Protein AF-A0A9P4WRM3-F1 (afdb_monomer)

Radius of gyration: 28.36 Å; Cα contacts (8 Å, |Δi|>4): 161; chains: 1; bounding box: 69×54×77 Å

Foldseek 3Di:
DDQDPNHDCVLVDPCLPPCCNQQVDPVAPCRNVLLVVLVVQLVVLVVLLVVLVVQLVLVVVLQVLCCVVAVQKGKDPCLSNVLSVLSNVLSCLSCVLSVVVNSCCSRPVPDDDDPVVVVVNVVSVVVSVVSVVVSVVSNCCCQPPPAMEMPRDALVVRVVSQVVSPDHSHHHDYDGDPPDPPPPPDDDDDDDDDDDDDDDDDDDDDDDDDDD

Organism: NCBI:txid1769908

Secondary structure (DSSP, 8-state):
--EETTEEGGG--GGGGSHHHHTS--SSTTHHHHHHHHHHHHHHHHHHHHHHHHHHHHHHHHHHHHHHHSTT-EEE-HHHHHHHHHHHHHHHHHHHHHHHHHHHHHH-TT----HHHHHHHHHHHHHHHHHHHHHHHHHHHHHHH--BEEESS-HHHHHHHHHHTT--SSPBP--PPPP--------------PPPPPPPP---PPP-----

Mean predicted aligned error: 15.34 Å

Sequence (212 aa):
MTVIWGLDLKEMQWGKFKSSYMFGNKDYHLRRTKFGIYQGAMILTVVSESLGTAALSDYVDQQKFVAIHAPGATVHNNNFIGIASYNIFVGIFVATVFGAAFFFDLFWPERHESRAVKTAWRACSVLACLLTLSCALAYTYIVAAKSAYVTGTDAANAGQLLREYGGSPMRKEVVAEKPAASFETGRDVDGAVEMPAQPPPTHAVPEADARV

Structure (mmCIF, N/CA/C/O backbone):
data_AF-A0A9P4WRM3-F1
#
_entry.id   AF-A0A9P4WRM3-F1
#
loop_
_atom_site.group_PDB
_atom_site.id
_atom_site.type_symbol
_atom_site.label_atom_id
_atom_site.label_alt_id
_atom_site.label_comp_id
_atom_site.label_asym_id
_atom_site.label_entity_id
_atom_site.label_seq_id
_atom_site.pdbx_PDB_ins_code
_atom_site.Cartn_x
_atom_site.Cartn_y
_atom_site.Cartn_z
_atom_site.occupancy
_atom_site.B_iso_or_equiv
_atom_site.auth_seq_id
_atom_site.auth_comp_id
_atom_site.auth_asym_id
_atom_site.auth_atom_id
_atom_site.pdbx_PDB_model_num
ATOM 1 N N . MET A 1 1 ? -35.624 4.638 15.222 1.00 54.06 1 MET A N 1
ATOM 2 C CA . MET A 1 1 ? -34.189 4.929 15.006 1.00 54.06 1 MET A CA 1
ATOM 3 C C . MET A 1 1 ? -33.626 3.812 14.159 1.00 54.06 1 MET A C 1
ATOM 5 O O . MET A 1 1 ? -33.986 2.668 14.408 1.00 54.06 1 MET A O 1
ATOM 9 N N . THR A 1 2 ? -32.839 4.135 13.137 1.00 71.00 2 THR A N 1
ATOM 10 C CA . THR A 1 2 ? -32.341 3.130 12.194 1.00 71.00 2 THR A CA 1
ATOM 11 C C . THR A 1 2 ? -31.099 2.476 12.783 1.00 71.00 2 THR A C 1
ATOM 13 O O . THR A 1 2 ? -30.033 3.081 12.828 1.00 71.00 2 THR A O 1
ATOM 16 N N . VAL A 1 3 ? -31.269 1.253 13.277 1.00 73.12 3 VAL A N 1
ATOM 17 C CA . VAL A 1 3 ? -30.179 0.401 13.753 1.00 73.12 3 VAL A CA 1
ATOM 18 C C . VAL A 1 3 ? -29.781 -0.499 12.593 1.00 73.12 3 VAL A C 1
ATOM 20 O O . VAL A 1 3 ? -30.611 -1.251 12.083 1.00 73.12 3 VAL A O 1
ATOM 23 N N . ILE A 1 4 ? -28.525 -0.419 12.164 1.00 70.62 4 ILE A N 1
ATOM 24 C CA . ILE A 1 4 ? -27.981 -1.292 11.120 1.00 70.62 4 ILE A CA 1
ATOM 25 C C . ILE A 1 4 ? -26.956 -2.196 11.793 1.00 70.62 4 ILE A C 1
ATOM 27 O O . ILE A 1 4 ? -26.000 -1.716 12.388 1.00 70.62 4 ILE A O 1
ATOM 31 N N . TRP A 1 5 ? -27.178 -3.513 11.736 1.00 61.72 5 TRP A N 1
ATOM 32 C CA . TRP A 1 5 ? -26.237 -4.525 12.246 1.00 61.72 5 TRP A CA 1
ATOM 33 C C . TRP A 1 5 ? -25.934 -4.395 13.754 1.00 61.72 5 TRP A C 1
ATOM 35 O O . TRP A 1 5 ? -24.855 -4.751 14.217 1.00 61.72 5 TRP A O 1
ATOM 45 N N . GLY A 1 6 ? -26.897 -3.883 14.529 1.00 67.06 6 GLY A N 1
ATOM 46 C CA . GLY A 1 6 ? -26.748 -3.649 15.971 1.00 67.06 6 GLY A CA 1
ATOM 47 C C . GLY A 1 6 ? -26.011 -2.355 16.335 1.00 67.06 6 GLY A C 1
ATOM 48 O O . GLY A 1 6 ? -25.761 -2.125 17.514 1.00 67.06 6 GLY A O 1
ATOM 49 N N . LEU A 1 7 ? -25.684 -1.511 15.352 1.00 72.69 7 LEU A N 1
ATOM 50 C CA . LEU A 1 7 ? -25.011 -0.225 15.533 1.00 72.69 7 LEU A CA 1
ATOM 51 C C . LEU A 1 7 ? -26.022 0.918 15.348 1.00 72.69 7 LEU A C 1
ATOM 53 O O . LEU A 1 7 ? -26.742 0.965 14.343 1.00 72.69 7 LEU A O 1
ATOM 57 N N . ASP A 1 8 ? -26.100 1.832 16.319 1.00 76.19 8 ASP A N 1
ATOM 58 C CA . ASP A 1 8 ? -26.979 3.003 16.232 1.00 76.19 8 ASP A CA 1
ATOM 59 C C . ASP A 1 8 ? -26.337 4.084 15.351 1.00 76.19 8 ASP A C 1
ATOM 61 O O . ASP A 1 8 ? -25.290 4.647 15.679 1.00 76.19 8 ASP A O 1
ATOM 65 N N . LEU A 1 9 ? -26.980 4.406 14.227 1.00 75.81 9 LEU A N 1
ATOM 66 C CA . LEU A 1 9 ? -26.508 5.430 13.294 1.00 75.81 9 LEU A CA 1
ATOM 67 C C . LEU A 1 9 ? -26.488 6.844 13.896 1.00 75.81 9 LEU A C 1
ATOM 69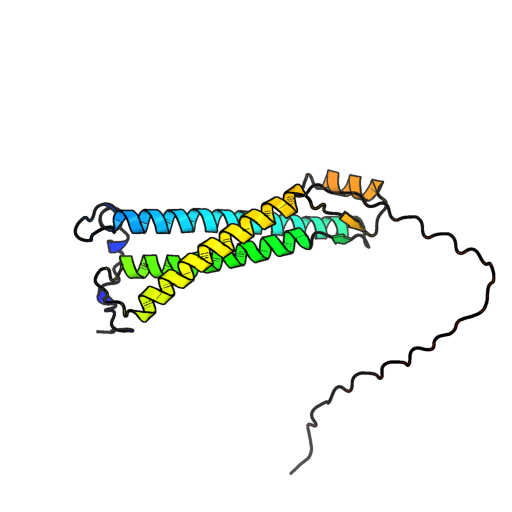 O O . LEU A 1 9 ? -25.769 7.699 13.379 1.00 75.81 9 LEU A O 1
ATOM 73 N N . LYS A 1 10 ? -27.206 7.112 14.998 1.00 75.00 10 LYS A N 1
ATOM 74 C CA . LYS A 1 10 ? -27.108 8.406 15.703 1.00 75.00 10 LYS A CA 1
ATOM 75 C C . LYS A 1 10 ? -25.732 8.668 16.314 1.00 75.00 10 LYS A C 1
ATOM 77 O O . LYS A 1 10 ? -25.381 9.826 16.556 1.00 75.00 10 LYS A O 1
ATOM 82 N N . GLU A 1 11 ? -24.953 7.620 16.566 1.00 73.06 11 GLU A N 1
ATOM 83 C CA . GLU A 1 11 ? -23.590 7.749 17.082 1.00 73.06 11 GLU A CA 1
ATOM 84 C C . GLU A 1 11 ? -22.589 8.191 16.010 1.00 73.06 11 GLU A C 1
ATOM 86 O O . GLU A 1 11 ? -21.475 8.614 16.344 1.00 73.06 11 GLU A O 1
ATOM 91 N N . MET A 1 12 ? -22.983 8.136 14.735 1.00 77.50 12 MET A N 1
ATOM 92 C CA . MET A 1 12 ? -22.187 8.606 13.613 1.00 77.50 12 MET A CA 1
ATOM 93 C C . MET A 1 12 ? -22.262 10.135 13.543 1.00 77.50 12 MET A C 1
ATOM 95 O O . MET A 1 12 ? -23.135 10.723 12.909 1.00 77.50 12 MET A O 1
ATOM 99 N N . GLN A 1 13 ? -21.351 10.798 14.252 1.00 79.38 13 GLN A N 1
ATOM 100 C CA . GLN A 1 13 ? -21.305 12.255 14.337 1.00 79.38 13 GLN A CA 1
ATOM 101 C C . GLN A 1 13 ? -19.998 12.788 13.759 1.00 79.38 13 GLN A C 1
ATOM 103 O O . GLN A 1 13 ? -18.914 12.375 14.169 1.00 79.38 13 GLN A O 1
ATOM 108 N N . TRP A 1 14 ? -20.092 13.782 12.875 1.00 75.88 14 TRP A N 1
ATOM 109 C CA . TRP A 1 14 ? -18.929 14.454 12.286 1.00 75.88 14 TRP A CA 1
ATOM 110 C C . TRP A 1 14 ? -18.009 15.093 13.338 1.00 75.88 14 TRP A C 1
ATOM 112 O O . TRP A 1 14 ? -16.794 15.132 13.162 1.00 75.88 14 TRP A O 1
ATOM 122 N N . GLY A 1 15 ? -18.559 15.503 14.487 1.00 76.38 15 GLY A N 1
ATOM 123 C CA . GLY A 1 15 ? -17.782 16.007 15.623 1.00 76.38 15 GLY A CA 1
ATOM 124 C C . GLY A 1 15 ? -16.792 14.990 16.208 1.00 76.38 15 GLY A C 1
ATOM 125 O O . GLY A 1 15 ? -15.787 15.398 16.793 1.00 76.38 15 GLY A O 1
ATOM 126 N N . LYS A 1 16 ? -17.010 13.681 15.999 1.00 77.06 16 LYS A N 1
ATOM 127 C CA . LYS A 1 16 ? -16.083 12.627 16.438 1.00 77.06 16 LYS A CA 1
ATOM 128 C C . LYS A 1 16 ? -14.774 12.618 15.638 1.00 77.06 16 LYS A C 1
ATOM 130 O O . LYS A 1 16 ? -13.769 12.162 16.166 1.00 77.06 16 LYS A O 1
ATOM 135 N N . PHE A 1 17 ? -14.732 13.193 14.432 1.00 78.88 17 PHE A N 1
ATOM 136 C CA . PHE A 1 17 ? -13.483 13.365 13.670 1.00 78.88 17 PHE A CA 1
ATOM 137 C C . PHE A 1 17 ? -12.567 14.457 14.224 1.00 78.88 17 PHE A C 1
ATOM 139 O O . PHE A 1 17 ? -11.418 14.584 13.799 1.00 78.88 17 PHE A O 1
ATOM 146 N N . LYS A 1 18 ? -13.045 15.281 15.165 1.00 81.19 18 LYS A N 1
ATOM 147 C CA . LYS A 1 18 ? -12.216 16.333 15.745 1.00 81.19 18 LYS A CA 1
ATOM 148 C C . LYS A 1 18 ? -11.008 15.696 16.434 1.00 81.19 18 LYS A C 1
ATOM 150 O O . LYS A 1 18 ? -11.159 14.785 17.246 1.00 81.19 18 LYS A O 1
ATOM 155 N N . SER A 1 19 ? -9.812 16.223 16.168 1.00 76.19 19 SER A N 1
ATOM 156 C CA . SER A 1 19 ? -8.556 15.726 16.756 1.00 76.19 19 SER A CA 1
ATOM 157 C C . SER A 1 19 ? -8.618 15.627 18.291 1.00 76.19 19 SER A C 1
ATOM 159 O O . SER A 1 19 ? -8.133 14.661 18.877 1.00 76.19 19 SER A O 1
ATOM 161 N N . SER A 1 20 ? -9.325 16.553 18.952 1.00 79.75 20 SER A N 1
ATOM 162 C CA . SER A 1 20 ? -9.559 16.505 20.401 1.00 79.75 20 SER A CA 1
ATOM 163 C C . SER A 1 20 ? -10.326 15.257 20.855 1.00 79.75 20 SER A C 1
ATOM 165 O O . SER A 1 20 ? -10.047 14.736 21.928 1.00 79.75 20 SER A O 1
ATOM 167 N N . TYR A 1 21 ? -11.260 14.753 20.046 1.00 78.38 21 TYR A N 1
ATOM 168 C CA . TYR A 1 21 ? -12.016 13.533 20.337 1.00 78.38 21 TYR A CA 1
ATOM 169 C C . TYR A 1 21 ? -11.261 12.266 19.915 1.00 78.38 21 TYR A C 1
ATOM 171 O O . TYR A 1 21 ? -11.303 11.260 20.618 1.00 78.38 21 TYR A O 1
ATOM 179 N N . MET A 1 22 ? -10.534 12.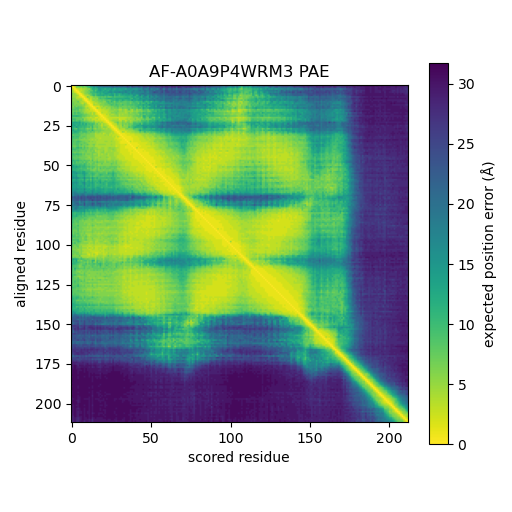311 18.798 1.00 74.75 22 MET A N 1
ATOM 180 C CA . MET A 1 22 ? -9.762 11.165 18.310 1.00 74.75 22 MET A CA 1
ATOM 181 C C . MET A 1 22 ? -8.505 10.880 19.139 1.00 74.75 22 MET A C 1
ATOM 183 O O . MET A 1 22 ? -8.243 9.730 19.485 1.00 74.75 22 MET A O 1
ATOM 187 N N . PHE A 1 23 ? -7.720 11.916 19.439 1.00 74.56 23 PHE A N 1
ATOM 188 C CA . PHE A 1 23 ? -6.393 11.788 20.051 1.00 74.56 23 PHE A CA 1
ATOM 189 C C . PHE A 1 23 ? -6.327 12.341 21.480 1.00 74.56 23 PHE A C 1
ATOM 191 O O . PHE A 1 23 ? -5.455 11.927 22.245 1.00 74.56 23 PHE A O 1
ATOM 198 N N . GLY A 1 24 ? -7.222 13.268 21.839 1.00 70.81 24 GLY A N 1
ATOM 199 C CA . GLY A 1 24 ? -7.286 13.876 23.174 1.00 70.81 24 GLY A CA 1
ATOM 200 C C . GLY A 1 24 ? -8.183 13.135 24.169 1.00 70.81 24 GLY A C 1
ATOM 201 O O . GLY A 1 24 ? -8.008 13.297 25.375 1.00 70.81 24 GLY A O 1
ATOM 202 N N . ASN A 1 25 ? -9.106 12.302 23.683 1.00 73.38 25 ASN A N 1
ATOM 203 C CA . ASN A 1 25 ? -10.013 11.532 24.526 1.00 73.38 25 ASN A CA 1
ATOM 204 C C . ASN A 1 25 ? -9.274 10.349 25.193 1.00 73.38 25 ASN A C 1
ATOM 206 O O . ASN A 1 25 ? -8.668 9.523 24.504 1.00 73.38 25 ASN A O 1
ATOM 210 N N . LYS A 1 26 ? -9.340 10.274 26.531 1.00 73.31 26 LYS A N 1
ATOM 211 C CA . LYS A 1 26 ? -8.759 9.203 27.363 1.00 73.31 26 LYS A CA 1
ATOM 212 C C . LYS A 1 26 ? -9.797 8.232 27.939 1.00 73.31 26 LYS A C 1
ATOM 214 O O . LYS A 1 26 ? -9.400 7.270 28.590 1.00 73.31 26 LYS A O 1
ATOM 219 N N . ASP A 1 27 ? -11.081 8.457 27.678 1.00 78.31 27 ASP A N 1
ATOM 220 C CA . ASP A 1 27 ? -12.202 7.640 28.162 1.00 78.31 27 ASP A CA 1
ATOM 221 C C . ASP A 1 27 ? -12.108 6.199 27.630 1.00 78.31 27 ASP A C 1
ATOM 223 O O . ASP A 1 27 ? -12.535 5.250 28.281 1.00 78.31 27 ASP A O 1
ATOM 227 N N . TYR A 1 28 ? -11.475 6.023 26.463 1.00 76.06 28 TYR A N 1
ATOM 228 C CA . TYR A 1 28 ? -11.306 4.733 25.801 1.00 76.06 28 TYR A CA 1
ATOM 229 C C . TYR A 1 28 ? -9.851 4.256 25.823 1.00 76.06 28 TYR A C 1
ATOM 231 O O . TYR A 1 28 ? -8.947 4.877 25.252 1.00 76.06 28 TYR A O 1
ATOM 239 N N . HIS A 1 29 ? -9.632 3.092 26.438 1.00 75.62 29 HIS A N 1
ATOM 240 C CA . HIS A 1 29 ? -8.317 2.466 26.536 1.00 75.62 29 HIS A CA 1
ATOM 241 C C . HIS A 1 29 ? -7.720 2.177 25.141 1.00 75.62 29 HIS A C 1
ATOM 243 O O . HIS A 1 29 ? -8.396 1.650 24.259 1.00 75.62 29 HIS A O 1
ATOM 249 N N . LEU A 1 30 ? -6.440 2.525 24.939 1.00 78.31 30 LEU A N 1
ATOM 250 C CA . LEU A 1 30 ? -5.658 2.333 23.698 1.00 78.31 30 LEU A CA 1
ATOM 251 C C . LEU A 1 30 ? -6.145 3.077 22.437 1.00 78.31 30 LEU A C 1
ATOM 253 O O . LEU A 1 30 ? -5.527 2.922 21.382 1.00 78.31 30 LEU A O 1
ATOM 257 N N . ARG A 1 31 ? -7.179 3.928 22.512 1.00 81.56 31 ARG A N 1
ATOM 258 C CA . ARG A 1 31 ? -7.746 4.608 21.330 1.00 81.56 31 ARG A CA 1
ATOM 259 C C . ARG A 1 31 ? -6.712 5.394 20.521 1.00 81.56 31 ARG A C 1
ATOM 261 O O . ARG A 1 31 ? -6.581 5.191 19.317 1.00 81.56 31 ARG A O 1
ATOM 268 N N . ARG A 1 32 ? -5.933 6.248 21.194 1.00 79.88 32 ARG A N 1
ATOM 269 C CA . ARG A 1 32 ? -4.889 7.068 20.557 1.00 79.88 32 ARG A CA 1
ATOM 270 C C . ARG A 1 32 ? -3.851 6.207 19.834 1.00 79.88 32 ARG A C 1
ATOM 272 O O . ARG A 1 32 ? -3.463 6.525 18.714 1.00 79.88 32 ARG A O 1
ATOM 279 N N . THR A 1 33 ? -3.425 5.117 20.469 1.00 84.19 33 THR A N 1
ATOM 280 C CA . THR A 1 33 ? -2.442 4.183 19.911 1.00 84.19 33 THR A CA 1
ATOM 281 C C . THR A 1 33 ? -2.996 3.480 18.679 1.00 84.19 33 THR A C 1
ATOM 283 O O . THR A 1 33 ? -2.339 3.469 17.642 1.00 84.19 33 THR A O 1
ATOM 286 N N . LYS A 1 34 ? -4.227 2.959 18.754 1.00 83.25 34 LYS A N 1
ATOM 287 C CA . LYS A 1 34 ? -4.895 2.314 17.616 1.00 83.25 34 LYS A CA 1
ATOM 288 C C . LYS A 1 34 ? -5.013 3.253 16.421 1.00 83.25 34 LYS A C 1
ATOM 290 O O . LYS A 1 34 ? -4.634 2.881 15.318 1.00 83.25 34 LYS A O 1
ATOM 295 N N . PHE A 1 35 ? -5.482 4.480 16.641 1.00 84.50 35 PHE A N 1
ATOM 296 C CA . PHE A 1 35 ? -5.631 5.456 15.563 1.00 84.50 35 PHE A CA 1
ATOM 297 C C . PHE A 1 35 ? -4.291 5.878 14.971 1.00 84.50 35 PHE A C 1
ATOM 299 O O . PHE A 1 35 ? -4.198 6.006 13.755 1.00 84.50 35 PHE A O 1
ATOM 306 N N . GLY A 1 36 ? -3.249 6.028 15.792 1.00 84.25 36 GLY A N 1
ATOM 307 C CA . GLY A 1 36 ? -1.894 6.264 15.292 1.00 84.25 36 GLY A CA 1
ATOM 308 C C . GLY A 1 36 ? -1.405 5.135 14.381 1.00 84.25 36 GLY A C 1
ATOM 309 O O . GLY A 1 36 ? -0.910 5.405 13.291 1.00 84.25 36 GLY A O 1
ATOM 310 N N . ILE A 1 37 ? -1.601 3.878 14.789 1.00 85.38 37 ILE A N 1
ATOM 311 C CA . ILE A 1 37 ? -1.189 2.705 14.004 1.00 85.38 37 ILE A CA 1
ATOM 312 C C . ILE A 1 37 ? -2.000 2.595 12.708 1.00 85.38 37 ILE A C 1
ATOM 314 O O . ILE A 1 37 ? -1.408 2.424 11.646 1.00 85.38 37 ILE A O 1
ATOM 318 N N . TYR A 1 38 ? -3.329 2.726 12.768 1.00 85.69 38 TYR A N 1
ATOM 319 C CA . TYR A 1 38 ? -4.183 2.652 11.578 1.00 85.69 38 TYR A CA 1
ATOM 320 C C . TYR A 1 38 ? -3.848 3.746 10.571 1.00 85.69 38 TYR A C 1
ATOM 322 O O . TYR A 1 38 ? -3.666 3.452 9.394 1.00 85.69 38 TYR A O 1
ATOM 330 N N . GLN A 1 39 ? -3.702 4.990 11.027 1.00 84.88 39 GLN A N 1
ATOM 331 C CA . GLN A 1 39 ? -3.355 6.098 10.140 1.00 84.88 39 GLN A CA 1
ATOM 332 C C . GLN A 1 39 ? -1.942 5.947 9.571 1.00 84.88 39 GLN A C 1
ATOM 334 O O . GLN A 1 39 ? -1.749 6.144 8.377 1.00 84.88 39 GLN A O 1
ATOM 339 N N . GLY A 1 40 ? -0.966 5.527 10.382 1.00 85.25 40 GLY A N 1
ATOM 34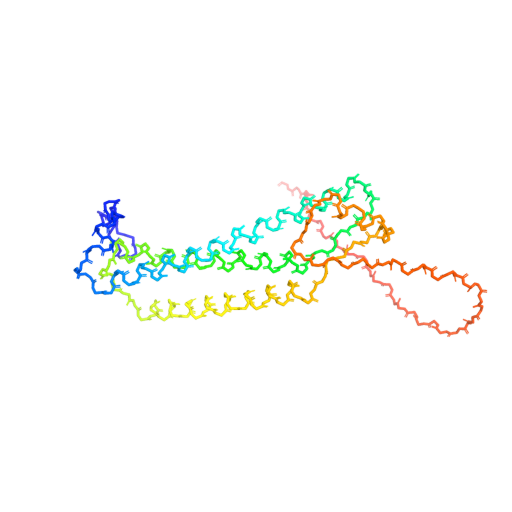0 C CA . GLY A 1 40 ? 0.390 5.259 9.903 1.00 85.25 40 GLY A CA 1
ATOM 341 C C . GLY A 1 40 ? 0.425 4.172 8.826 1.00 85.25 40 GLY A C 1
ATOM 342 O O . GLY A 1 40 ? 1.015 4.374 7.766 1.00 85.25 40 GLY A O 1
ATOM 343 N N . ALA A 1 41 ? -0.258 3.048 9.058 1.00 84.50 41 ALA A N 1
ATOM 344 C CA . ALA A 1 41 ? -0.344 1.957 8.090 1.00 84.50 41 ALA A CA 1
ATOM 345 C C . ALA A 1 41 ? -1.052 2.384 6.793 1.00 84.50 41 ALA A C 1
ATOM 347 O O . ALA A 1 41 ? -0.562 2.086 5.702 1.00 84.50 41 ALA A O 1
ATOM 348 N N . MET A 1 42 ? -2.167 3.116 6.897 1.00 85.88 42 MET A N 1
ATOM 349 C CA . MET A 1 42 ? -2.894 3.615 5.725 1.00 85.88 42 MET A CA 1
ATOM 350 C C . MET A 1 42 ? -2.075 4.631 4.928 1.00 85.88 42 MET A C 1
ATOM 352 O O . MET A 1 42 ? -2.004 4.518 3.713 1.00 85.88 42 MET A O 1
ATOM 356 N N . ILE A 1 43 ? -1.399 5.584 5.577 1.00 88.62 43 ILE A N 1
ATOM 357 C CA . ILE A 1 43 ? -0.573 6.573 4.866 1.00 88.62 43 ILE A CA 1
ATOM 358 C C . ILE A 1 43 ? 0.550 5.878 4.093 1.00 88.62 43 ILE A C 1
ATOM 360 O O . ILE A 1 43 ? 0.739 6.159 2.914 1.00 88.62 43 ILE A O 1
ATOM 364 N N . LEU A 1 44 ? 1.277 4.952 4.726 1.00 86.62 44 LEU A N 1
ATOM 365 C CA . LEU A 1 44 ? 2.383 4.250 4.067 1.00 86.62 44 LEU A CA 1
ATOM 366 C C . LEU A 1 44 ? 1.912 3.435 2.856 1.00 86.62 44 LEU A C 1
ATOM 368 O O . LEU A 1 44 ? 2.564 3.450 1.812 1.00 86.62 44 LEU A O 1
ATOM 372 N N . THR A 1 45 ? 0.775 2.751 2.978 1.00 85.31 45 THR A N 1
ATOM 373 C CA . THR A 1 45 ? 0.219 1.941 1.885 1.00 85.31 45 THR A CA 1
ATOM 374 C C . THR A 1 45 ? -0.367 2.794 0.762 1.00 85.31 45 THR A C 1
ATOM 376 O O . THR A 1 45 ? -0.081 2.513 -0.397 1.00 85.31 45 THR A O 1
ATOM 379 N N . VAL A 1 46 ? -1.064 3.891 1.072 1.00 87.56 46 VAL A N 1
ATOM 380 C CA . VAL A 1 46 ? -1.588 4.840 0.069 1.00 87.56 46 VAL A CA 1
ATOM 381 C C . VAL A 1 46 ? -0.461 5.556 -0.677 1.00 87.56 46 VAL A C 1
ATOM 383 O O . VAL A 1 46 ? -0.532 5.727 -1.894 1.00 87.56 46 VAL A O 1
ATOM 386 N N . VAL A 1 47 ? 0.608 5.960 0.018 1.00 88.12 47 VAL A N 1
ATOM 387 C CA . VAL A 1 47 ? 1.791 6.542 -0.637 1.00 88.12 47 VAL A CA 1
ATOM 388 C C . VAL A 1 47 ? 2.433 5.516 -1.569 1.00 88.12 47 VAL A C 1
ATOM 390 O O . VAL A 1 47 ? 2.739 5.844 -2.713 1.00 88.12 47 VAL A O 1
ATOM 393 N N . SER A 1 48 ? 2.594 4.268 -1.118 1.00 85.69 48 SER A N 1
ATOM 394 C CA . SER A 1 48 ? 3.130 3.192 -1.957 1.00 85.69 48 SER A CA 1
ATOM 395 C C . SER A 1 48 ? 2.271 2.937 -3.202 1.00 85.69 48 SER A C 1
ATOM 397 O O . SER A 1 48 ? 2.809 2.857 -4.306 1.00 85.69 48 SER A O 1
ATOM 399 N N . GLU A 1 49 ? 0.948 2.863 -3.051 1.00 85.81 49 GLU A N 1
ATOM 400 C CA . GLU A 1 49 ? -0.005 2.714 -4.158 1.00 85.81 49 GLU A CA 1
ATOM 401 C C . GLU A 1 49 ? 0.092 3.882 -5.148 1.00 85.81 49 GLU A C 1
ATOM 403 O O . GLU A 1 49 ? 0.153 3.670 -6.362 1.00 85.81 49 GLU A O 1
ATOM 408 N N . SER A 1 50 ? 0.163 5.113 -4.637 1.00 86.00 50 SER A N 1
ATOM 409 C CA . SER A 1 50 ? 0.264 6.324 -5.459 1.00 86.00 50 SER A CA 1
ATOM 410 C C . SER A 1 50 ? 1.551 6.332 -6.285 1.00 86.00 50 SER A C 1
ATOM 412 O O . SER A 1 50 ? 1.521 6.633 -7.477 1.00 86.00 50 SER A O 1
ATOM 414 N N . LEU A 1 51 ? 2.676 5.937 -5.681 1.00 84.06 51 LEU A N 1
ATOM 415 C CA . LEU A 1 51 ? 3.955 5.790 -6.381 1.00 84.06 51 LEU A CA 1
ATOM 416 C C . LEU A 1 51 ? 3.909 4.672 -7.431 1.00 84.06 51 LEU A C 1
ATOM 418 O O . LEU A 1 51 ? 4.408 4.855 -8.540 1.00 84.06 51 LEU A O 1
ATOM 422 N N . GLY A 1 52 ? 3.286 3.533 -7.110 1.00 82.25 52 GLY A N 1
ATOM 423 C CA . GLY A 1 52 ? 3.088 2.441 -8.067 1.00 82.25 52 GLY A CA 1
ATOM 424 C C . GLY A 1 52 ? 2.239 2.867 -9.268 1.00 82.25 52 GLY A C 1
ATOM 425 O O . GLY A 1 52 ? 2.573 2.540 -10.406 1.00 82.25 52 GLY A O 1
ATOM 426 N N . THR A 1 53 ? 1.193 3.658 -9.024 1.00 83.12 53 THR A N 1
ATOM 427 C CA . THR A 1 53 ? 0.305 4.200 -10.062 1.00 83.12 53 THR A CA 1
ATOM 428 C C . THR A 1 53 ? 1.015 5.232 -10.934 1.00 83.12 53 THR A C 1
ATOM 430 O O . THR A 1 53 ? 0.903 5.173 -12.157 1.00 83.12 53 THR A O 1
ATOM 433 N N . ALA A 1 54 ? 1.788 6.138 -10.329 1.00 81.56 54 ALA A N 1
ATOM 434 C CA . ALA A 1 54 ? 2.596 7.106 -11.068 1.00 81.56 54 ALA A CA 1
ATOM 435 C C . ALA A 1 54 ? 3.602 6.397 -11.985 1.00 81.56 54 ALA A C 1
ATOM 437 O O . ALA A 1 54 ? 3.639 6.658 -13.184 1.00 81.56 54 ALA A O 1
ATOM 438 N N . ALA A 1 55 ? 4.332 5.414 -11.449 1.00 78.25 55 ALA A N 1
ATOM 439 C CA . ALA A 1 55 ? 5.273 4.631 -12.240 1.00 78.25 55 ALA A CA 1
ATOM 440 C C . ALA A 1 55 ? 4.575 3.863 -13.376 1.00 78.25 55 ALA A C 1
ATOM 442 O O . ALA A 1 55 ? 5.102 3.793 -14.483 1.00 78.25 55 ALA A O 1
ATOM 443 N N . LEU A 1 56 ? 3.382 3.307 -13.137 1.00 80.94 56 LEU A N 1
ATOM 444 C CA . LEU A 1 56 ? 2.594 2.648 -14.181 1.00 80.94 56 LEU A CA 1
ATOM 445 C C . LEU A 1 56 ? 2.187 3.626 -15.296 1.00 80.94 56 LEU A C 1
ATOM 447 O O . LEU A 1 56 ? 2.282 3.265 -16.470 1.00 80.94 56 LEU A O 1
ATOM 451 N N . SER A 1 57 ? 1.784 4.851 -14.943 1.00 81.19 57 SER A N 1
ATOM 452 C CA . SER A 1 57 ? 1.464 5.904 -15.916 1.00 81.19 57 SER A CA 1
ATOM 453 C C . SER A 1 57 ? 2.667 6.229 -16.799 1.00 81.19 57 SER A C 1
ATOM 455 O O . SER A 1 57 ? 2.537 6.226 -18.022 1.00 81.19 57 SER A O 1
ATOM 457 N N . ASP A 1 58 ? 3.852 6.392 -16.202 1.00 77.38 58 ASP A N 1
ATOM 458 C CA . ASP A 1 58 ? 5.086 6.670 -16.946 1.00 77.38 58 ASP A CA 1
ATOM 459 C C . ASP A 1 58 ? 5.403 5.570 -17.968 1.00 77.38 58 ASP A C 1
ATOM 461 O O . ASP A 1 58 ? 5.850 5.861 -19.078 1.00 77.38 58 ASP A O 1
ATOM 465 N N . TYR A 1 59 ? 5.159 4.300 -17.627 1.00 74.62 59 TYR A N 1
ATOM 466 C CA . TYR A 1 59 ? 5.374 3.185 -18.554 1.00 74.62 59 TYR A CA 1
ATOM 467 C C . TYR A 1 59 ? 4.358 3.148 -19.696 1.00 74.62 59 TYR A C 1
ATOM 469 O O . TYR A 1 59 ? 4.729 2.822 -20.827 1.00 74.62 59 TYR A O 1
ATOM 477 N N . VAL A 1 60 ? 3.096 3.483 -19.423 1.00 79.50 60 VAL A N 1
ATOM 478 C CA . VAL A 1 60 ? 2.056 3.589 -20.456 1.00 79.50 60 VAL A CA 1
ATOM 479 C C . VAL A 1 60 ? 2.392 4.717 -21.430 1.00 79.50 60 VAL A C 1
ATOM 481 O O . VAL A 1 60 ? 2.298 4.531 -22.646 1.00 79.50 60 VAL A O 1
ATOM 484 N N . ASP A 1 61 ? 2.831 5.863 -20.921 1.00 79.75 61 ASP A N 1
ATOM 485 C CA . ASP A 1 61 ? 3.196 7.005 -21.756 1.00 79.75 61 ASP A CA 1
ATOM 486 C C . ASP A 1 61 ? 4.494 6.750 -22.535 1.00 79.75 61 ASP A C 1
ATOM 488 O O . ASP A 1 61 ? 4.578 7.097 -23.716 1.00 79.75 61 ASP A O 1
ATOM 492 N N . GLN A 1 62 ? 5.442 6.000 -21.964 1.00 72.38 62 GLN A N 1
ATOM 493 C CA . GLN A 1 62 ? 6.630 5.536 -22.682 1.00 72.38 62 GLN A CA 1
ATOM 494 C C . GLN A 1 62 ? 6.263 4.608 -23.848 1.00 72.38 62 GLN A C 1
ATOM 496 O O . GLN A 1 62 ? 6.825 4.727 -24.938 1.00 72.38 62 GLN A O 1
ATOM 501 N N . GLN A 1 63 ? 5.320 3.683 -23.648 1.00 75.94 63 GLN A N 1
ATOM 502 C CA . GLN A 1 63 ? 4.860 2.797 -24.717 1.00 75.94 63 GLN A CA 1
ATOM 503 C C . GLN A 1 63 ? 4.171 3.583 -25.840 1.00 75.94 63 GLN A C 1
ATOM 505 O O . GLN A 1 63 ? 4.430 3.314 -27.013 1.00 75.94 63 GLN A O 1
ATOM 510 N N . LYS A 1 64 ? 3.346 4.583 -25.502 1.00 77.81 64 LYS A N 1
ATOM 511 C CA . LYS A 1 64 ? 2.738 5.480 -26.499 1.00 77.81 64 LYS A CA 1
ATOM 512 C C . LYS A 1 64 ? 3.802 6.263 -27.270 1.00 77.81 64 LYS A C 1
ATOM 514 O O . LYS A 1 64 ? 3.725 6.332 -28.492 1.00 77.81 64 LYS A O 1
ATOM 519 N N . PHE A 1 65 ? 4.802 6.816 -26.581 1.00 77.75 65 PHE A N 1
ATOM 520 C CA . PHE A 1 65 ? 5.883 7.579 -27.209 1.00 77.75 65 PHE A CA 1
ATOM 521 C C . PHE A 1 65 ? 6.668 6.731 -28.218 1.00 77.75 65 PHE A C 1
ATOM 523 O O . PHE A 1 65 ? 6.857 7.156 -29.358 1.00 77.75 65 PHE A O 1
ATOM 530 N N . VAL A 1 66 ? 7.066 5.516 -27.826 1.00 72.81 66 VAL A N 1
ATOM 531 C CA . VAL A 1 66 ? 7.796 4.586 -28.704 1.00 72.81 66 VAL A CA 1
ATOM 532 C C . VAL A 1 66 ? 6.940 4.166 -29.900 1.00 72.81 66 VAL A C 1
ATOM 534 O O . VAL A 1 66 ? 7.436 4.188 -31.021 1.00 72.81 66 VAL A O 1
ATOM 537 N N . ALA A 1 67 ? 5.654 3.867 -29.697 1.00 75.81 67 ALA A N 1
ATOM 538 C CA . ALA A 1 67 ? 4.753 3.490 -30.787 1.00 75.81 67 ALA A CA 1
ATOM 539 C C . ALA A 1 67 ? 4.546 4.616 -31.821 1.00 75.81 67 ALA A C 1
ATOM 541 O O . ALA A 1 67 ? 4.367 4.329 -33.002 1.00 75.81 67 ALA A O 1
ATOM 542 N N . ILE A 1 68 ? 4.585 5.884 -31.390 1.00 77.50 68 ILE A N 1
ATOM 543 C CA . ILE A 1 68 ? 4.475 7.054 -32.278 1.00 77.50 68 ILE A CA 1
ATOM 544 C C . ILE A 1 68 ? 5.756 7.254 -33.104 1.00 77.50 68 ILE A C 1
ATOM 546 O O . ILE A 1 68 ? 5.669 7.574 -34.287 1.00 77.50 68 ILE A O 1
ATOM 550 N N . HIS A 1 69 ? 6.933 7.076 -32.497 1.00 72.81 69 HIS A N 1
ATOM 551 C CA . HIS A 1 69 ? 8.219 7.385 -33.140 1.00 72.81 69 HIS A CA 1
ATOM 552 C C . HIS A 1 69 ? 8.825 6.203 -33.913 1.00 72.81 69 HIS A C 1
ATOM 554 O O . HIS A 1 69 ? 9.601 6.415 -34.841 1.00 72.81 69 HIS A O 1
ATOM 560 N N . ALA A 1 70 ? 8.470 4.967 -33.561 1.00 69.81 70 ALA A N 1
ATOM 561 C CA . ALA A 1 70 ? 8.918 3.750 -34.229 1.00 69.81 70 ALA A CA 1
ATOM 562 C C . ALA A 1 70 ? 7.738 2.765 -34.369 1.00 69.81 70 ALA A C 1
ATOM 564 O O . ALA A 1 70 ? 7.538 1.906 -33.504 1.00 69.81 70 ALA A O 1
ATOM 565 N N . PRO A 1 71 ? 6.929 2.874 -35.441 1.00 68.56 71 PRO A N 1
ATOM 566 C CA . PRO A 1 71 ? 5.815 1.960 -35.668 1.00 68.56 71 PRO A CA 1
ATOM 567 C C . PRO A 1 71 ? 6.338 0.529 -35.867 1.00 68.56 71 PRO A C 1
ATOM 569 O O . PRO A 1 71 ? 7.033 0.242 -36.836 1.00 68.56 71 PRO A O 1
ATOM 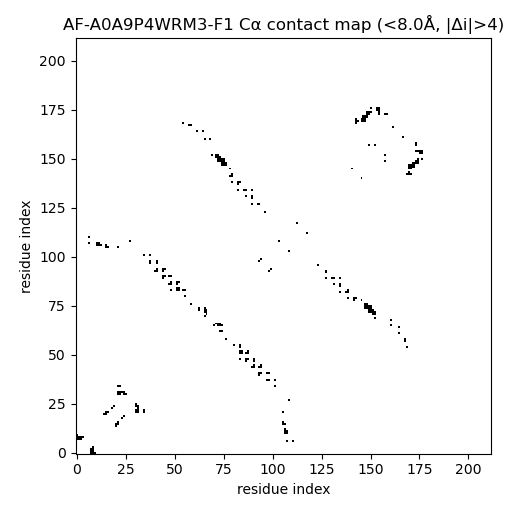572 N N . GLY A 1 72 ? 6.017 -0.359 -34.921 1.00 63.22 72 GLY A N 1
ATOM 573 C CA . GLY A 1 72 ? 6.522 -1.739 -34.852 1.00 63.22 72 GLY A CA 1
ATOM 574 C C . GLY A 1 72 ? 7.390 -2.031 -33.622 1.00 63.22 72 GLY A C 1
ATOM 575 O O . GLY A 1 72 ? 7.598 -3.198 -33.297 1.00 63.22 72 GLY A O 1
ATOM 576 N N . ALA A 1 73 ? 7.833 -1.000 -32.895 1.00 62.66 73 ALA A N 1
ATOM 577 C CA . ALA A 1 73 ? 8.591 -1.162 -31.662 1.00 62.66 73 ALA A CA 1
ATOM 578 C C . ALA A 1 73 ? 7.672 -1.357 -30.443 1.00 62.66 73 ALA A C 1
ATOM 580 O O . ALA A 1 73 ? 6.766 -0.559 -30.189 1.00 62.66 73 ALA A O 1
ATOM 581 N N . THR A 1 74 ? 7.927 -2.395 -29.645 1.00 63.31 74 THR A N 1
ATOM 582 C CA . THR A 1 74 ? 7.180 -2.700 -28.415 1.00 63.31 74 THR A CA 1
ATOM 583 C C . THR A 1 74 ? 8.095 -2.686 -27.199 1.00 63.31 74 THR A C 1
ATOM 585 O O . THR A 1 74 ? 9.190 -3.245 -27.212 1.00 63.31 74 THR A O 1
ATOM 588 N N . VAL A 1 75 ? 7.638 -2.052 -26.116 1.00 66.56 75 VAL A N 1
ATOM 589 C CA . VAL A 1 75 ? 8.371 -1.993 -24.846 1.00 66.56 75 VAL A CA 1
ATOM 590 C C . VAL A 1 75 ? 7.858 -3.096 -23.922 1.00 66.56 75 VAL A C 1
ATOM 592 O O . VAL A 1 75 ? 6.693 -3.093 -23.528 1.00 66.56 75 VAL A O 1
ATOM 595 N N . HIS A 1 76 ? 8.721 -4.037 -23.547 1.00 69.81 76 HIS A N 1
ATOM 596 C CA . HIS A 1 76 ? 8.364 -5.150 -22.673 1.00 69.81 76 HIS A CA 1
ATOM 597 C C . HIS A 1 76 ? 8.697 -4.841 -21.209 1.00 69.81 76 HIS A C 1
ATOM 599 O O . HIS A 1 76 ? 9.808 -5.078 -20.736 1.00 69.81 76 HIS A O 1
ATOM 605 N N . ASN A 1 77 ? 7.688 -4.356 -20.475 1.00 70.94 77 ASN A N 1
ATOM 606 C CA . ASN A 1 77 ? 7.786 -3.988 -19.050 1.00 70.94 77 ASN A CA 1
ATOM 607 C C . ASN A 1 77 ? 6.840 -4.794 -18.146 1.00 70.94 77 ASN A C 1
ATOM 609 O O . ASN A 1 77 ? 6.557 -4.391 -17.017 1.00 70.94 77 ASN A O 1
ATOM 613 N N . ASN A 1 78 ? 6.354 -5.939 -18.629 1.00 72.69 78 ASN A N 1
ATOM 614 C CA . ASN A 1 78 ? 5.304 -6.737 -17.985 1.00 72.69 78 ASN A CA 1
ATOM 615 C C . ASN A 1 78 ? 5.620 -7.095 -16.523 1.00 72.69 78 ASN A C 1
ATOM 617 O O . ASN A 1 78 ? 4.716 -7.146 -15.696 1.00 72.69 78 ASN A O 1
ATOM 621 N N . ASN A 1 79 ? 6.902 -7.280 -16.189 1.00 73.75 79 ASN A N 1
ATOM 622 C CA . ASN A 1 79 ? 7.338 -7.561 -14.820 1.00 73.75 79 ASN A CA 1
ATOM 623 C C . ASN A 1 79 ? 7.050 -6.391 -13.869 1.00 73.75 79 ASN A C 1
ATOM 625 O O . ASN A 1 79 ? 6.540 -6.606 -12.773 1.00 73.75 79 ASN A O 1
ATOM 629 N N . PHE A 1 80 ? 7.345 -5.156 -14.289 1.00 78.56 80 PHE A N 1
ATOM 630 C CA . PHE A 1 80 ? 7.087 -3.977 -13.464 1.00 78.56 80 PHE A CA 1
ATOM 631 C C . PHE A 1 80 ? 5.592 -3.663 -13.397 1.00 78.56 80 PHE A C 1
ATOM 633 O O . PHE A 1 80 ? 5.070 -3.375 -12.325 1.00 78.56 80 PHE A O 1
ATOM 640 N N . ILE A 1 81 ? 4.891 -3.762 -14.530 1.00 80.44 81 ILE A N 1
ATOM 641 C CA . ILE A 1 81 ? 3.440 -3.543 -14.588 1.00 80.44 81 ILE A CA 1
ATOM 642 C C . ILE A 1 81 ? 2.727 -4.524 -13.651 1.00 80.44 81 ILE A C 1
ATOM 644 O O . ILE A 1 81 ? 1.911 -4.104 -12.837 1.00 80.44 81 ILE A O 1
ATOM 648 N N . GLY A 1 82 ? 3.097 -5.808 -13.695 1.00 82.06 82 GLY A N 1
ATOM 649 C CA . GLY A 1 82 ? 2.512 -6.835 -12.837 1.00 82.06 82 GLY A CA 1
ATOM 650 C C . GLY A 1 82 ? 2.708 -6.553 -11.347 1.00 82.06 82 GLY A C 1
ATOM 651 O O . GLY A 1 82 ? 1.745 -6.629 -10.581 1.00 82.06 82 GLY A O 1
ATOM 652 N N . ILE A 1 83 ? 3.922 -6.176 -10.923 1.00 86.50 83 ILE A N 1
ATOM 653 C CA . ILE A 1 83 ? 4.160 -5.865 -9.506 1.00 86.50 83 ILE A CA 1
ATOM 654 C C . ILE A 1 83 ? 3.513 -4.544 -9.074 1.00 86.50 83 ILE A C 1
ATOM 656 O O . ILE A 1 83 ? 3.005 -4.461 -7.957 1.00 86.50 83 ILE A O 1
ATOM 660 N N . ALA A 1 84 ? 3.445 -3.544 -9.957 1.00 86.12 84 ALA A N 1
ATOM 661 C CA . ALA A 1 84 ? 2.740 -2.293 -9.691 1.00 86.12 84 ALA A CA 1
ATOM 662 C C . ALA A 1 84 ? 1.234 -2.520 -9.502 1.00 86.12 84 ALA A C 1
ATOM 664 O O . ALA A 1 84 ? 0.657 -2.030 -8.532 1.00 86.12 84 ALA A O 1
ATOM 665 N N . SER A 1 85 ? 0.604 -3.327 -10.361 1.00 86.19 85 SER A N 1
ATOM 666 C CA . SER A 1 85 ? -0.805 -3.712 -10.211 1.00 86.19 85 SER A CA 1
ATOM 667 C C . SER A 1 85 ? -1.056 -4.500 -8.923 1.00 86.19 85 SER A C 1
ATOM 669 O O . SER A 1 85 ? -2.039 -4.245 -8.227 1.00 86.19 85 SER A O 1
ATOM 671 N N . TYR A 1 86 ? -0.157 -5.422 -8.566 1.00 89.12 86 TYR A N 1
ATOM 672 C CA . TYR A 1 86 ? -0.248 -6.143 -7.296 1.00 89.12 86 TYR A CA 1
ATOM 673 C C . TYR A 1 86 ? -0.139 -5.196 -6.092 1.00 89.12 86 TYR A C 1
ATOM 675 O O . TYR A 1 86 ? -0.905 -5.323 -5.141 1.00 89.12 86 TYR A O 1
ATOM 683 N N . ASN A 1 87 ? 0.745 -4.200 -6.143 1.00 89.06 87 ASN A N 1
ATOM 684 C CA . ASN A 1 87 ? 0.875 -3.209 -5.078 1.00 89.06 87 ASN A CA 1
ATOM 685 C C . ASN A 1 87 ? -0.384 -2.364 -4.882 1.00 89.06 87 ASN A C 1
ATOM 687 O O . ASN A 1 87 ? -0.792 -2.145 -3.744 1.00 89.06 87 ASN A O 1
ATOM 691 N N . ILE A 1 88 ? -1.029 -1.952 -5.977 1.00 89.25 88 ILE A N 1
ATOM 692 C CA . ILE A 1 88 ? -2.322 -1.256 -5.921 1.00 89.25 88 ILE A CA 1
ATOM 693 C C . ILE A 1 88 ? -3.361 -2.135 -5.214 1.00 89.25 88 ILE A C 1
ATOM 695 O O . ILE A 1 88 ? -4.031 -1.686 -4.287 1.00 89.25 88 ILE A O 1
ATOM 699 N N . PHE A 1 89 ? -3.443 -3.418 -5.577 1.00 90.38 89 PHE A N 1
ATOM 700 C CA . PHE A 1 89 ? -4.348 -4.360 -4.916 1.00 90.38 89 PHE A CA 1
ATOM 701 C C . PHE A 1 89 ? -4.090 -4.464 -3.403 1.00 90.38 89 PHE A C 1
ATOM 703 O O . PHE A 1 89 ? -5.034 -4.416 -2.609 1.00 90.38 89 PHE A O 1
ATOM 710 N N . VAL A 1 90 ? -2.824 -4.572 -2.988 1.00 90.50 90 VAL A N 1
ATOM 711 C CA . VAL A 1 90 ? -2.457 -4.626 -1.564 1.00 90.50 90 VAL A CA 1
ATOM 712 C C . VAL A 1 90 ? -2.826 -3.323 -0.844 1.00 90.50 90 VAL A C 1
ATOM 714 O O . VAL A 1 90 ? -3.368 -3.381 0.262 1.00 90.50 90 VAL A O 1
ATOM 717 N N . GLY A 1 91 ? -2.600 -2.167 -1.476 1.00 87.75 91 GLY A N 1
ATOM 718 C CA . GLY A 1 91 ? -3.004 -0.855 -0.959 1.00 87.75 91 GLY A CA 1
ATOM 719 C C . GLY A 1 91 ? -4.508 -0.772 -0.699 1.00 87.75 91 GLY A C 1
ATOM 720 O O . GLY A 1 91 ? -4.927 -0.506 0.431 1.00 87.75 91 GLY A O 1
ATOM 721 N N . ILE A 1 92 ? -5.323 -1.127 -1.697 1.00 89.50 92 ILE A N 1
ATOM 722 C CA . ILE A 1 92 ? -6.791 -1.144 -1.593 1.00 89.50 92 ILE A CA 1
ATOM 723 C C . ILE A 1 92 ? -7.262 -2.111 -0.501 1.00 89.50 92 ILE A C 1
ATOM 725 O O . ILE A 1 92 ? -8.168 -1.777 0.270 1.00 89.50 92 ILE A O 1
ATOM 729 N N . PHE A 1 93 ? -6.653 -3.296 -0.394 1.00 90.12 93 PHE A N 1
ATOM 730 C CA . PHE A 1 93 ? -6.986 -4.262 0.654 1.00 90.12 93 PHE A CA 1
ATOM 731 C C . PHE A 1 93 ? -6.767 -3.672 2.054 1.00 90.12 93 PHE A C 1
ATOM 733 O O . PHE A 1 93 ? -7.672 -3.716 2.893 1.00 90.12 93 PHE A O 1
ATOM 740 N N . VAL A 1 94 ? -5.600 -3.066 2.302 1.00 88.81 94 VAL A N 1
ATOM 741 C CA . VAL A 1 94 ? -5.278 -2.443 3.596 1.00 88.81 94 VAL A CA 1
ATOM 742 C C . VAL A 1 94 ? -6.202 -1.259 3.878 1.00 88.81 94 VAL A C 1
ATOM 744 O O . VAL A 1 94 ? -6.762 -1.180 4.974 1.00 88.81 94 VAL A O 1
ATOM 747 N N . ALA A 1 95 ? -6.416 -0.381 2.897 1.00 88.88 95 ALA A N 1
ATOM 748 C CA . ALA A 1 95 ? -7.286 0.783 3.032 1.00 88.88 95 ALA A CA 1
ATOM 749 C C . ALA A 1 95 ? -8.738 0.385 3.335 1.00 88.88 95 ALA A C 1
ATOM 751 O O . ALA A 1 95 ? -9.374 0.973 4.207 1.00 88.88 95 ALA A O 1
ATOM 752 N N . THR A 1 96 ? -9.253 -0.657 2.682 1.00 87.88 96 THR A N 1
ATOM 753 C CA . THR A 1 96 ? -10.633 -1.118 2.890 1.00 87.88 96 THR A CA 1
ATOM 754 C C . THR A 1 96 ? -10.801 -1.754 4.267 1.00 87.88 96 THR A C 1
ATOM 756 O O . THR A 1 96 ? -11.711 -1.394 5.013 1.00 87.88 96 THR A O 1
ATOM 759 N N . VAL A 1 97 ? -9.909 -2.677 4.640 1.00 88.56 97 VAL A N 1
ATOM 760 C CA . VAL A 1 97 ? -10.004 -3.420 5.905 1.00 88.56 97 VAL A CA 1
ATOM 761 C C . VAL A 1 97 ? -9.737 -2.494 7.093 1.00 88.56 97 VAL A C 1
ATOM 763 O O . VAL A 1 97 ? -10.570 -2.375 7.994 1.00 88.56 97 VAL A O 1
ATOM 766 N N . PHE A 1 98 ? -8.595 -1.806 7.107 1.00 85.06 98 PHE A N 1
ATOM 767 C CA . PHE A 1 98 ? -8.207 -0.977 8.248 1.00 85.06 98 PHE A CA 1
ATOM 768 C C . PHE A 1 98 ? -8.870 0.397 8.249 1.00 85.06 98 PHE A C 1
ATOM 770 O O . PHE A 1 98 ? -9.090 0.944 9.330 1.00 85.06 98 PHE A O 1
ATOM 777 N N . GLY A 1 99 ? -9.268 0.923 7.088 1.00 85.50 99 GLY A N 1
ATOM 778 C CA . GLY A 1 99 ? -10.131 2.100 7.018 1.00 85.50 99 GLY A CA 1
ATOM 779 C C . GLY A 1 99 ? -11.494 1.815 7.641 1.00 85.50 99 GLY A C 1
ATOM 780 O O . GLY A 1 99 ? -11.936 2.566 8.510 1.00 85.50 99 GLY A O 1
ATOM 781 N N . ALA A 1 100 ? -12.121 0.683 7.304 1.00 85.62 100 ALA A N 1
ATOM 782 C CA . ALA A 1 100 ? -13.366 0.268 7.950 1.00 85.62 100 ALA A CA 1
ATOM 783 C C . ALA A 1 100 ? -13.184 0.059 9.463 1.00 85.62 100 ALA A C 1
ATOM 785 O O . ALA A 1 100 ? -13.983 0.567 10.250 1.00 85.62 100 ALA A O 1
ATOM 786 N N . ALA A 1 101 ? -12.109 -0.618 9.890 1.00 85.69 101 ALA A N 1
ATOM 787 C CA . ALA A 1 101 ? -11.801 -0.795 11.312 1.00 85.69 101 ALA A CA 1
ATOM 788 C C . ALA A 1 101 ? -11.630 0.548 12.045 1.00 85.69 101 ALA A C 1
ATOM 790 O O . ALA A 1 101 ? -12.145 0.720 13.150 1.00 85.69 101 ALA A O 1
ATOM 791 N N . PHE A 1 102 ? -10.961 1.516 11.413 1.00 85.69 102 PHE A N 1
ATOM 792 C CA . PHE A 1 102 ? -10.810 2.868 11.937 1.00 85.69 102 PHE A CA 1
ATOM 793 C C . PHE A 1 102 ? -12.167 3.560 12.124 1.00 85.69 102 PHE A C 1
ATOM 795 O O . PHE A 1 102 ? -12.423 4.095 13.203 1.00 85.69 102 PHE A O 1
ATOM 802 N N . PHE A 1 103 ? -13.058 3.517 11.127 1.00 83.88 103 PHE A N 1
ATOM 803 C CA . PHE A 1 103 ? -14.393 4.116 11.251 1.00 83.88 103 PHE A CA 1
ATOM 804 C C . PHE A 1 103 ? -15.250 3.418 12.310 1.00 83.88 103 PHE A C 1
ATOM 806 O O . PHE A 1 103 ? -15.936 4.096 13.076 1.00 83.88 103 PHE A O 1
ATOM 813 N N . PHE A 1 104 ? -15.182 2.088 12.413 1.00 85.31 104 PHE A N 1
ATOM 814 C CA . PHE A 1 104 ? -15.913 1.356 13.446 1.00 85.31 104 PHE A CA 1
ATOM 815 C C . PHE A 1 104 ? -15.437 1.716 14.856 1.00 85.31 104 PHE A C 1
ATOM 817 O O . PHE A 1 104 ? -16.271 1.992 15.717 1.00 85.31 104 PHE A O 1
ATOM 824 N N . ASP A 1 105 ? -14.124 1.795 15.084 1.00 83.81 105 ASP A N 1
ATOM 825 C CA . ASP A 1 105 ? -13.562 2.212 16.376 1.00 83.81 105 ASP A CA 1
ATOM 826 C C . ASP A 1 105 ? -13.766 3.725 16.646 1.00 83.81 105 ASP A C 1
ATOM 828 O O . ASP A 1 105 ? -13.714 4.181 17.794 1.00 83.81 105 ASP A O 1
ATOM 832 N N . LEU A 1 106 ? -14.013 4.535 15.609 1.00 85.00 106 LEU A N 1
ATOM 833 C CA . LEU A 1 106 ? -14.328 5.960 15.738 1.00 85.00 106 LEU A CA 1
ATOM 834 C C . LEU A 1 106 ? -15.777 6.204 16.152 1.00 85.00 106 LEU A C 1
ATOM 836 O O . LEU A 1 106 ? -16.020 6.966 17.095 1.00 85.00 106 LEU A O 1
ATOM 840 N N . PHE A 1 107 ? -16.718 5.591 15.441 1.00 83.12 107 PHE A N 1
ATOM 841 C CA . PHE A 1 107 ? -18.141 5.832 15.637 1.00 83.12 107 PHE A CA 1
ATOM 842 C C . PHE A 1 107 ? -18.715 5.013 16.789 1.00 83.12 107 PHE A C 1
ATOM 844 O O . PHE A 1 107 ? -19.433 5.599 17.596 1.00 83.12 107 PHE A O 1
ATOM 851 N N . TRP A 1 108 ? -18.322 3.744 16.927 1.00 82.06 108 TRP A N 1
ATOM 852 C CA . TRP A 1 108 ? -18.870 2.808 17.917 1.00 82.06 108 TRP A CA 1
ATOM 853 C C . TRP A 1 108 ? -17.761 2.155 18.761 1.00 82.06 108 TRP A C 1
ATOM 855 O O . TRP A 1 108 ? -17.501 0.954 18.641 1.00 82.06 108 TRP A O 1
ATOM 865 N N . PRO A 1 109 ? -17.084 2.925 19.631 1.00 77.62 109 PRO A N 1
ATOM 866 C CA . PRO A 1 109 ? -15.951 2.432 20.418 1.00 77.62 109 PRO A CA 1
ATOM 867 C C . PRO A 1 109 ? -16.318 1.310 21.408 1.00 77.62 109 PRO A C 1
ATOM 869 O O . PRO A 1 109 ? -15.459 0.502 21.754 1.00 77.62 109 PRO A O 1
ATOM 872 N N . GLU A 1 110 ? -17.580 1.230 21.841 1.00 77.38 110 GLU A N 1
ATOM 873 C CA . GLU A 1 110 ? -18.080 0.243 22.816 1.00 77.38 110 GLU A CA 1
ATOM 874 C C . GLU A 1 11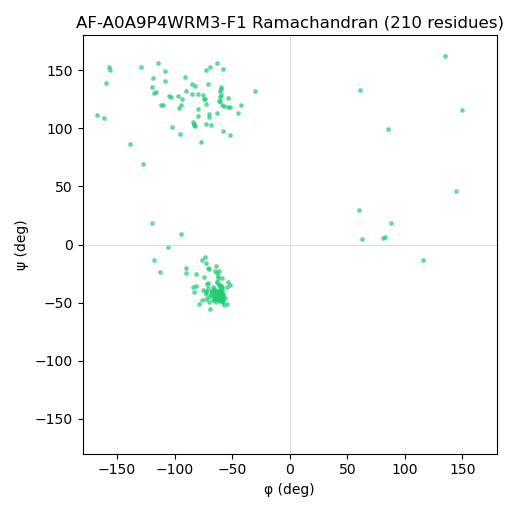0 ? -18.695 -1.004 22.161 1.00 77.38 110 GLU A C 1
ATOM 876 O O . GLU A 1 110 ? -19.288 -1.848 22.835 1.00 77.38 110 GLU A O 1
ATOM 881 N N . ARG A 1 111 ? -18.560 -1.157 20.837 1.00 80.38 111 ARG A N 1
ATOM 882 C CA . ARG A 1 111 ? -19.166 -2.281 20.116 1.00 80.38 111 ARG A CA 1
ATOM 883 C C . ARG A 1 111 ? -18.657 -3.630 20.637 1.00 80.38 111 ARG A C 1
ATOM 885 O O . ARG A 1 111 ? -17.456 -3.907 20.688 1.00 80.38 111 ARG A O 1
ATOM 892 N N . HIS A 1 112 ? -19.590 -4.522 20.952 1.00 77.31 112 HIS A N 1
ATOM 893 C CA . HIS A 1 112 ? -19.272 -5.898 21.313 1.00 77.31 112 HIS A CA 1
ATOM 894 C C . HIS A 1 112 ? -19.114 -6.759 20.059 1.00 77.31 112 HIS A C 1
ATOM 896 O O . HIS A 1 112 ? -20.082 -7.143 19.410 1.00 77.31 112 HIS A O 1
ATOM 902 N N . GLU A 1 113 ? -17.872 -7.098 19.726 1.00 78.94 113 GLU A N 1
ATOM 903 C CA . GLU A 1 113 ? -17.589 -8.020 18.627 1.00 78.94 113 GLU A CA 1
ATOM 904 C C . GLU A 1 113 ? -17.659 -9.485 19.060 1.00 78.94 113 GLU A C 1
ATOM 906 O O . GLU A 1 113 ? -17.089 -9.883 20.086 1.00 78.94 113 GLU A O 1
ATOM 911 N N . SER A 1 114 ? -18.268 -10.311 18.207 1.00 87.44 114 SER A N 1
ATOM 912 C CA . SER A 1 114 ? -18.217 -11.764 18.343 1.00 87.44 114 SER A CA 1
ATOM 913 C C . SER A 1 114 ? -16.779 -12.283 18.199 1.00 87.44 114 SER A C 1
ATOM 915 O O . SER A 1 114 ? -15.912 -11.661 17.576 1.00 87.44 114 SER A O 1
ATOM 917 N N . ARG A 1 115 ? -16.503 -13.464 18.766 1.00 86.25 115 ARG A N 1
ATOM 918 C CA . ARG A 1 115 ? -15.168 -14.084 18.678 1.00 86.25 115 ARG A CA 1
ATOM 919 C C . ARG A 1 115 ? -14.744 -14.338 17.228 1.00 86.25 115 ARG A C 1
ATOM 921 O O . ARG A 1 115 ? -13.578 -14.146 16.910 1.00 86.25 115 ARG A O 1
ATOM 928 N N . ALA A 1 116 ? -15.687 -14.702 16.357 1.00 87.06 116 ALA A N 1
ATOM 929 C CA . ALA A 1 116 ? -15.431 -14.925 14.936 1.00 87.06 116 ALA A CA 1
ATOM 930 C C . ALA A 1 116 ? -14.929 -13.653 14.234 1.00 87.06 116 ALA A C 1
ATOM 932 O O . ALA A 1 116 ? -13.925 -13.704 13.529 1.00 87.06 116 ALA A O 1
ATOM 933 N N . VAL A 1 117 ? -15.562 -12.503 14.493 1.00 86.88 117 VAL A N 1
ATOM 934 C CA . VAL A 1 117 ? -15.160 -11.211 13.912 1.00 86.88 117 VAL A CA 1
ATOM 935 C C . VAL A 1 117 ? -13.759 -10.814 14.382 1.00 86.88 117 VAL A C 1
ATOM 937 O O . VAL A 1 117 ? -12.917 -10.435 13.573 1.00 86.88 117 VAL A O 1
ATOM 940 N N . LYS A 1 118 ? -13.451 -11.003 15.671 1.00 86.50 118 LYS A N 1
ATOM 941 C CA . LYS A 1 118 ? -12.098 -10.756 16.203 1.00 86.50 118 LYS A CA 1
ATOM 942 C C . LYS A 1 118 ? -11.038 -11.631 15.530 1.00 86.50 118 LYS A C 1
ATOM 944 O O . LYS A 1 118 ? -9.937 -11.156 15.254 1.00 86.50 118 LYS A O 1
ATOM 949 N N . THR A 1 119 ? -11.354 -12.897 15.261 1.00 89.44 119 THR A N 1
ATOM 950 C CA . THR A 1 119 ? -10.459 -13.799 14.524 1.00 89.44 119 THR A CA 1
ATOM 951 C C . THR A 1 119 ? -10.298 -13.363 13.071 1.00 89.44 119 THR A C 1
ATOM 953 O O . THR A 1 119 ? -9.173 -13.364 12.578 1.00 89.44 119 THR A O 1
ATOM 956 N N . ALA A 1 120 ? -11.372 -12.924 12.411 1.00 89.94 120 ALA A N 1
ATOM 957 C CA . ALA A 1 120 ? -11.312 -12.404 11.047 1.00 89.94 120 ALA A CA 1
ATOM 958 C C . ALA A 1 120 ? -10.392 -11.175 10.955 1.00 89.94 120 ALA A C 1
ATOM 960 O O . ALA A 1 120 ? -9.481 -11.166 10.134 1.00 89.94 120 ALA A O 1
ATOM 961 N N . TRP A 1 121 ? -10.524 -10.196 11.859 1.00 89.00 121 TRP A N 1
ATOM 962 C CA . TRP A 1 121 ? -9.624 -9.034 11.902 1.00 89.00 121 TRP A CA 1
ATOM 963 C C . TRP A 1 121 ? -8.159 -9.424 12.079 1.00 89.00 121 TRP A C 1
ATOM 965 O O . TRP A 1 121 ? -7.284 -8.873 11.410 1.00 89.00 121 TRP A O 1
ATOM 975 N N . ARG A 1 122 ? -7.879 -10.394 12.956 1.00 89.44 122 ARG A N 1
ATOM 976 C CA . ARG A 1 122 ? -6.521 -10.919 13.149 1.00 89.44 122 ARG A CA 1
ATOM 977 C C . ARG A 1 122 ? -5.997 -11.592 11.884 1.00 89.44 122 ARG A C 1
ATOM 979 O O . ARG A 1 122 ? -4.878 -11.295 11.479 1.00 89.44 122 ARG A O 1
ATOM 986 N N . ALA A 1 123 ? -6.799 -12.444 11.249 1.00 92.50 123 ALA A N 1
ATOM 987 C CA . ALA A 1 123 ? -6.423 -13.118 10.010 1.00 92.50 123 ALA A CA 1
ATOM 988 C C . ALA A 1 123 ? -6.141 -12.107 8.889 1.00 92.50 123 ALA A C 1
ATOM 990 O O . ALA A 1 123 ? -5.072 -12.155 8.285 1.00 92.50 123 ALA A O 1
ATOM 991 N N . CYS A 1 124 ? -7.031 -11.132 8.683 1.00 91.38 124 CYS A N 1
ATOM 992 C CA . CYS A 1 124 ? -6.830 -10.056 7.714 1.00 91.38 124 CYS A CA 1
ATOM 993 C C . CYS A 1 124 ? -5.581 -9.225 8.025 1.00 91.38 124 CYS A C 1
ATOM 995 O O . CYS A 1 124 ? -4.887 -8.813 7.103 1.00 91.38 124 CYS A O 1
ATOM 997 N N . SER A 1 125 ? -5.258 -9.015 9.305 1.00 89.31 125 SER A N 1
ATOM 998 C CA . SER A 1 125 ? -4.052 -8.274 9.693 1.00 89.31 125 SER A CA 1
ATOM 999 C C . SER A 1 125 ? -2.774 -9.038 9.364 1.00 89.31 125 SER A C 1
ATOM 1001 O O . SER A 1 125 ? -1.833 -8.459 8.831 1.00 89.31 125 SER A O 1
ATOM 1003 N N . VAL A 1 126 ? -2.745 -10.345 9.631 1.00 92.56 126 VAL A N 1
ATOM 1004 C CA . VAL A 1 126 ? -1.614 -11.202 9.246 1.00 92.56 126 VAL A CA 1
ATOM 1005 C C . VAL A 1 126 ? -1.470 -11.237 7.726 1.00 92.56 126 VAL A C 1
ATOM 1007 O O . VAL A 1 126 ? -0.368 -11.045 7.217 1.00 92.56 126 VAL A O 1
ATOM 1010 N N . LEU A 1 127 ? -2.577 -11.411 6.999 1.00 92.50 127 LEU A N 1
ATOM 1011 C CA . LEU A 1 127 ? -2.576 -11.388 5.537 1.00 92.50 127 LEU A CA 1
ATOM 1012 C C . LEU A 1 127 ? -2.080 -10.046 4.992 1.00 92.50 127 LEU A C 1
ATOM 1014 O O . LEU A 1 127 ? -1.224 -10.044 4.117 1.00 92.50 127 LEU A O 1
ATOM 1018 N N . ALA A 1 128 ? -2.528 -8.917 5.543 1.00 90.38 128 ALA A N 1
ATOM 1019 C CA . ALA A 1 128 ? -2.046 -7.594 5.153 1.00 90.38 128 ALA A CA 1
ATOM 1020 C C . ALA A 1 128 ? -0.524 -7.470 5.304 1.00 90.38 128 ALA A C 1
ATOM 1022 O O . ALA A 1 128 ? 0.148 -7.011 4.380 1.00 90.38 128 ALA A O 1
ATOM 1023 N N . CYS A 1 129 ? 0.032 -7.922 6.432 1.00 91.12 129 CYS A N 1
ATOM 1024 C CA . CYS A 1 129 ? 1.478 -7.914 6.652 1.00 91.12 129 CYS A CA 1
ATOM 1025 C C . CYS A 1 129 ? 2.217 -8.788 5.630 1.00 91.12 129 CYS A C 1
ATOM 1027 O O . CYS A 1 129 ? 3.212 -8.345 5.061 1.00 91.12 129 CYS A O 1
ATOM 1029 N N . LEU A 1 130 ? 1.726 -10.004 5.366 1.00 94.19 130 LEU A N 1
ATOM 1030 C CA . LEU A 1 130 ? 2.347 -10.925 4.408 1.00 94.19 130 LEU A CA 1
ATOM 1031 C C . LEU A 1 130 ? 2.292 -10.386 2.976 1.00 94.19 130 LEU A C 1
ATOM 1033 O O . LEU A 1 130 ? 3.303 -10.405 2.277 1.00 94.19 130 LEU A O 1
ATOM 1037 N N . LEU A 1 131 ? 1.139 -9.866 2.553 1.00 92.25 131 LEU A N 1
ATOM 1038 C CA . LEU A 1 131 ? 0.955 -9.292 1.223 1.00 92.25 131 LEU A CA 1
ATOM 1039 C C . LEU A 1 131 ? 1.840 -8.054 1.037 1.00 92.25 131 LEU A C 1
ATOM 1041 O O . LEU A 1 131 ? 2.556 -7.962 0.041 1.00 92.25 131 LEU A O 1
ATOM 1045 N N . THR A 1 132 ? 1.889 -7.162 2.028 1.00 90.81 132 THR A N 1
ATOM 1046 C CA . THR A 1 132 ? 2.742 -5.961 1.981 1.00 90.81 132 THR A CA 1
ATOM 1047 C C . THR A 1 132 ? 4.227 -6.324 1.957 1.00 90.81 132 THR A C 1
ATOM 1049 O O . THR A 1 132 ? 4.979 -5.778 1.152 1.00 90.81 132 THR A O 1
ATOM 1052 N N . LEU A 1 133 ? 4.657 -7.294 2.773 1.00 92.06 133 LEU A N 1
ATOM 1053 C CA . LEU A 1 133 ? 6.036 -7.789 2.759 1.00 92.06 133 LEU A CA 1
ATOM 1054 C C . LEU A 1 133 ? 6.391 -8.427 1.411 1.00 92.06 133 LEU A C 1
ATOM 1056 O O . LEU A 1 133 ? 7.449 -8.137 0.854 1.00 92.06 133 LEU A O 1
ATOM 1060 N N . SER A 1 134 ? 5.502 -9.263 0.869 1.00 92.69 134 SER A N 1
ATOM 1061 C CA . SER A 1 134 ? 5.700 -9.890 -0.442 1.00 92.69 134 SER A CA 1
ATOM 1062 C C . SER A 1 134 ? 5.831 -8.844 -1.547 1.00 92.69 134 SER A C 1
ATOM 1064 O O . SER A 1 134 ? 6.705 -8.965 -2.402 1.00 92.69 134 SER A O 1
ATOM 1066 N N . CYS A 1 135 ? 5.025 -7.780 -1.476 1.00 89.75 135 CYS A N 1
ATOM 1067 C CA . CYS A 1 135 ? 5.074 -6.674 -2.412 1.00 89.75 135 CYS A CA 1
ATOM 1068 C C . CYS A 1 135 ? 6.418 -5.947 -2.324 1.00 89.75 135 CYS A C 1
ATOM 1070 O O . CYS A 1 135 ? 7.091 -5.799 -3.338 1.00 89.75 135 CYS A O 1
ATOM 1072 N N . ALA A 1 136 ? 6.865 -5.585 -1.117 1.00 87.88 136 ALA A N 1
ATOM 1073 C CA . ALA A 1 136 ? 8.141 -4.902 -0.908 1.00 87.88 136 ALA A CA 1
ATOM 1074 C C . ALA A 1 136 ? 9.343 -5.722 -1.416 1.00 87.88 136 ALA A C 1
ATOM 1076 O O . ALA A 1 136 ? 10.218 -5.184 -2.101 1.00 87.88 136 ALA A O 1
ATOM 1077 N N . LEU A 1 137 ? 9.378 -7.028 -1.129 1.00 89.06 137 LEU A N 1
ATOM 1078 C CA . LEU A 1 137 ? 10.444 -7.922 -1.591 1.00 89.06 137 LEU A CA 1
ATOM 1079 C C . LEU A 1 137 ? 10.436 -8.081 -3.114 1.00 89.06 137 LEU A C 1
ATOM 1081 O O . LEU A 1 137 ? 11.485 -7.971 -3.749 1.00 89.06 137 LEU A O 1
ATOM 1085 N N . ALA A 1 138 ? 9.263 -8.304 -3.707 1.00 86.00 138 ALA A N 1
ATOM 1086 C CA . ALA A 1 138 ? 9.134 -8.467 -5.149 1.00 86.00 138 ALA A CA 1
ATOM 1087 C C . ALA A 1 138 ? 9.442 -7.166 -5.905 1.00 86.00 138 ALA A C 1
ATOM 1089 O O . ALA A 1 138 ? 10.157 -7.216 -6.904 1.00 86.00 138 ALA A O 1
ATOM 1090 N N . TYR A 1 139 ? 9.005 -6.005 -5.402 1.00 82.00 139 TYR A N 1
ATOM 1091 C CA . TYR A 1 139 ? 9.381 -4.702 -5.961 1.00 82.00 139 TYR A CA 1
ATOM 1092 C C . TYR A 1 139 ? 10.895 -4.506 -5.937 1.00 82.00 139 TYR A C 1
ATOM 1094 O O . TYR A 1 139 ? 11.487 -4.138 -6.950 1.00 82.00 139 TYR A O 1
ATOM 1102 N N . THR A 1 140 ? 11.525 -4.807 -4.799 1.00 85.25 140 THR A N 1
ATOM 1103 C CA . THR A 1 140 ? 12.979 -4.690 -4.639 1.00 85.25 140 THR A CA 1
ATOM 1104 C C . THR A 1 140 ? 13.708 -5.605 -5.619 1.00 85.25 140 THR A C 1
ATOM 1106 O O . THR A 1 140 ? 14.619 -5.161 -6.312 1.00 85.25 140 THR A O 1
ATOM 1109 N N . TYR A 1 141 ? 13.283 -6.865 -5.734 1.00 84.81 141 TYR A N 1
ATOM 1110 C CA . TYR A 1 141 ? 13.890 -7.821 -6.658 1.00 84.81 141 TYR A CA 1
ATOM 1111 C C . TYR A 1 141 ? 13.716 -7.412 -8.124 1.00 84.81 141 TYR A C 1
ATOM 1113 O O . TYR A 1 141 ? 14.679 -7.453 -8.885 1.00 84.81 141 TYR A O 1
ATOM 1121 N N . ILE A 1 142 ? 12.514 -7.001 -8.533 1.00 82.38 142 ILE A N 1
ATOM 1122 C CA . ILE A 1 142 ? 12.239 -6.618 -9.924 1.00 82.38 142 ILE A CA 1
ATOM 1123 C C . ILE A 1 142 ? 13.047 -5.378 -10.301 1.00 82.38 142 ILE A C 1
ATOM 1125 O O . ILE A 1 142 ? 13.698 -5.381 -11.339 1.00 82.38 142 ILE A O 1
ATOM 1129 N N . VAL A 1 143 ? 13.084 -4.360 -9.441 1.00 77.12 143 VAL A N 1
ATOM 1130 C CA . VAL A 1 143 ? 13.869 -3.145 -9.704 1.00 77.12 143 VAL A CA 1
ATOM 1131 C C . VAL A 1 143 ? 15.377 -3.428 -9.700 1.00 77.12 143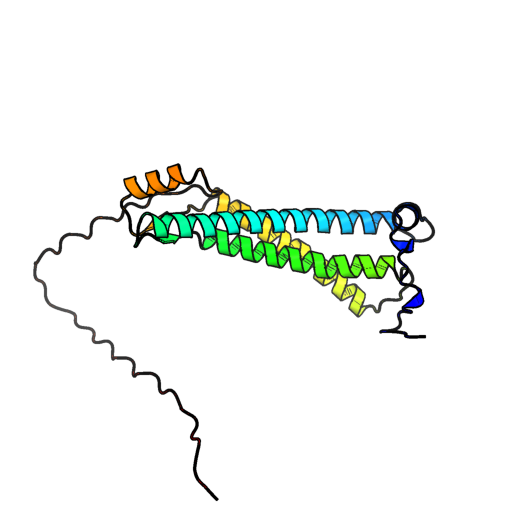 VAL A C 1
ATOM 1133 O O . VAL A 1 143 ? 16.104 -2.843 -10.500 1.00 77.12 143 VAL A O 1
ATOM 1136 N N . ALA A 1 144 ? 15.862 -4.323 -8.832 1.00 74.50 144 ALA A N 1
ATOM 1137 C CA . ALA A 1 144 ? 17.292 -4.609 -8.710 1.00 74.50 144 ALA A CA 1
ATOM 1138 C C . ALA A 1 144 ? 17.832 -5.592 -9.765 1.00 74.50 144 ALA A C 1
ATOM 1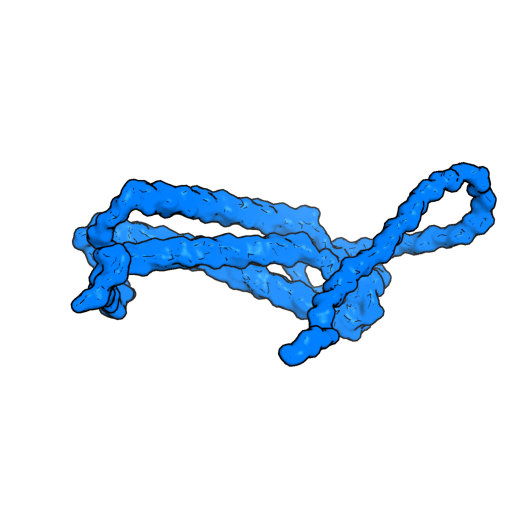140 O O . ALA A 1 144 ? 18.984 -5.464 -10.177 1.00 74.50 144 ALA A O 1
ATOM 1141 N N . ALA A 1 145 ? 17.041 -6.590 -10.169 1.00 71.19 145 ALA A N 1
ATOM 1142 C CA . ALA A 1 145 ? 17.514 -7.736 -10.951 1.00 71.19 145 ALA A CA 1
ATOM 1143 C C . ALA A 1 145 ? 16.879 -7.858 -12.341 1.00 71.19 145 ALA A C 1
ATOM 1145 O O . ALA A 1 145 ? 17.347 -8.671 -13.141 1.00 71.19 145 ALA A O 1
ATOM 1146 N N . LYS A 1 146 ? 15.800 -7.123 -12.634 1.00 70.44 146 LYS A N 1
ATOM 1147 C CA . LYS A 1 146 ? 15.140 -7.176 -13.942 1.00 70.44 146 LYS A CA 1
ATOM 1148 C C . LYS A 1 146 ? 15.384 -5.900 -14.727 1.00 70.44 146 LYS A C 1
ATOM 1150 O O . LYS A 1 146 ? 15.524 -4.809 -14.181 1.00 70.44 146 LYS A O 1
ATOM 1155 N N . SER A 1 147 ? 15.415 -6.080 -16.036 1.00 57.66 147 SER A N 1
ATOM 1156 C CA . SER A 1 147 ? 15.618 -5.031 -17.012 1.00 57.66 147 SER A CA 1
ATOM 1157 C C . SER A 1 147 ? 14.406 -4.916 -17.931 1.00 57.66 147 SER A C 1
ATOM 1159 O O . SER A 1 147 ? 13.748 -5.902 -18.269 1.00 57.66 147 SER A O 1
ATOM 1161 N N . ALA A 1 148 ? 14.082 -3.681 -18.300 1.00 59.16 148 ALA A N 1
ATOM 1162 C CA . ALA A 1 148 ? 13.123 -3.381 -19.357 1.00 59.16 148 ALA A CA 1
ATOM 1163 C C . ALA A 1 148 ? 13.831 -3.473 -20.716 1.00 59.16 148 ALA A C 1
ATOM 1165 O O . ALA A 1 148 ? 14.938 -2.948 -20.853 1.00 59.16 148 ALA A O 1
ATOM 1166 N N . TYR A 1 149 ? 13.205 -4.099 -21.714 1.00 57.88 149 TYR A N 1
ATOM 1167 C CA . TYR A 1 149 ? 13.762 -4.222 -23.066 1.00 57.88 149 TYR A CA 1
ATOM 1168 C C . TYR A 1 149 ? 12.752 -3.775 -24.127 1.00 57.88 149 TYR A C 1
ATOM 1170 O O . TYR A 1 149 ? 11.540 -3.801 -23.912 1.00 57.88 149 TYR A O 1
ATOM 1178 N N . VAL A 1 150 ? 13.267 -3.315 -25.266 1.00 57.62 150 VAL A N 1
ATOM 1179 C CA . VAL A 1 150 ? 12.479 -2.866 -26.421 1.00 57.62 150 VAL A CA 1
ATOM 1180 C C . VAL A 1 150 ? 12.789 -3.796 -27.586 1.00 57.62 150 VAL A C 1
ATOM 1182 O O . VAL A 1 150 ? 13.957 -4.059 -27.854 1.00 57.62 150 VAL A O 1
ATOM 1185 N N . THR A 1 151 ? 11.757 -4.295 -28.255 1.00 59.53 151 THR A N 1
ATOM 1186 C CA . THR A 1 151 ? 11.854 -5.149 -29.452 1.00 59.53 151 THR A CA 1
ATOM 1187 C C . THR A 1 151 ? 11.271 -4.422 -30.661 1.00 59.53 151 THR A C 1
ATOM 1189 O O . THR A 1 151 ? 10.437 -3.538 -30.481 1.00 59.53 151 THR A O 1
ATOM 1192 N N . GLY A 1 152 ? 11.680 -4.785 -31.882 1.00 55.00 152 GLY A N 1
ATOM 1193 C CA . GLY A 1 152 ? 11.167 -4.178 -33.124 1.00 55.00 152 GLY A CA 1
ATOM 1194 C C . GLY A 1 152 ? 11.916 -2.921 -33.591 1.00 55.00 152 GLY A C 1
ATOM 1195 O O . GLY A 1 152 ? 11.384 -2.134 -34.367 1.00 55.00 152 GLY A O 1
ATOM 1196 N N . THR A 1 153 ? 13.137 -2.701 -33.095 1.00 58.94 153 THR A N 1
ATOM 1197 C CA . THR A 1 153 ? 14.031 -1.594 -33.476 1.00 58.94 153 THR A CA 1
ATOM 1198 C C . THR A 1 153 ? 15.481 -1.983 -33.176 1.00 58.94 153 THR A C 1
ATOM 1200 O O . THR A 1 153 ? 15.739 -2.693 -32.205 1.00 58.94 153 THR A O 1
ATOM 1203 N N . ASP A 1 154 ? 16.435 -1.457 -33.950 1.00 65.12 154 ASP A N 1
ATOM 1204 C CA . ASP A 1 154 ? 17.867 -1.617 -33.685 1.00 65.12 154 ASP A CA 1
ATOM 1205 C C . ASP A 1 154 ? 18.272 -1.082 -32.306 1.00 65.12 154 ASP A C 1
ATOM 1207 O O . ASP A 1 154 ? 17.711 -0.107 -31.791 1.00 65.12 154 ASP A O 1
ATOM 1211 N N . ALA A 1 155 ? 19.317 -1.687 -31.739 1.00 60.56 155 ALA A N 1
ATOM 1212 C CA . ALA A 1 155 ? 19.843 -1.377 -30.412 1.00 60.56 155 ALA A CA 1
ATOM 1213 C C . ALA A 1 155 ? 20.199 0.113 -30.215 1.00 60.56 155 ALA A C 1
ATOM 1215 O O . ALA A 1 155 ? 19.982 0.686 -29.143 1.00 60.56 155 ALA A O 1
ATOM 1216 N N . ALA A 1 156 ? 20.716 0.756 -31.264 1.00 62.06 156 ALA A N 1
ATOM 1217 C CA . ALA A 1 156 ? 21.068 2.172 -31.247 1.00 62.06 156 ALA A CA 1
ATOM 1218 C C . ALA A 1 156 ? 19.824 3.078 -31.196 1.00 62.06 156 ALA A C 1
ATOM 1220 O O . ALA A 1 156 ? 19.770 3.981 -30.361 1.00 62.06 156 ALA A O 1
ATOM 1221 N N . ASN A 1 157 ? 18.800 2.784 -32.008 1.00 65.81 157 ASN A N 1
ATOM 1222 C CA . ASN A 1 157 ? 17.537 3.529 -32.026 1.00 65.81 157 ASN A CA 1
ATOM 1223 C C . ASN A 1 157 ? 16.739 3.325 -30.736 1.00 65.81 157 ASN A C 1
ATOM 1225 O O . ASN A 1 157 ? 16.213 4.289 -30.183 1.00 65.81 157 ASN A O 1
ATOM 1229 N N . ALA A 1 158 ? 16.718 2.102 -30.197 1.00 60.94 158 ALA A N 1
ATOM 1230 C CA . ALA A 1 158 ? 16.115 1.828 -28.898 1.00 60.94 158 ALA A CA 1
ATOM 1231 C C . ALA A 1 158 ? 16.792 2.667 -27.802 1.00 60.94 158 ALA A C 1
ATOM 1233 O O . ALA A 1 158 ? 16.119 3.354 -27.039 1.00 60.94 158 ALA A O 1
ATOM 1234 N N . GLY A 1 159 ? 18.128 2.690 -27.752 1.00 60.91 159 GLY A N 1
ATOM 1235 C CA . GLY A 1 159 ? 18.868 3.515 -26.795 1.00 60.91 159 GLY A CA 1
ATOM 1236 C C . GLY A 1 159 ? 18.618 5.022 -26.951 1.00 60.91 159 GLY A C 1
ATOM 1237 O O . GLY A 1 159 ? 18.585 5.739 -25.950 1.00 60.91 159 GLY A O 1
ATOM 1238 N N . GLN A 1 160 ? 18.419 5.501 -28.180 1.00 66.38 160 GLN A N 1
ATOM 1239 C CA . GLN A 1 160 ? 18.197 6.916 -28.482 1.00 66.38 160 GLN A CA 1
ATOM 1240 C C . GLN A 1 160 ? 16.776 7.370 -28.115 1.00 66.38 160 GLN A C 1
ATOM 1242 O O . GLN A 1 160 ? 16.632 8.323 -27.350 1.00 66.38 160 GLN A O 1
ATOM 1247 N N . LEU A 1 161 ? 15.747 6.614 -28.512 1.00 64.56 161 LEU A N 1
ATOM 1248 C CA . LEU A 1 161 ? 14.343 6.856 -28.142 1.00 64.56 161 LEU A CA 1
ATOM 1249 C C . LEU A 1 161 ? 14.134 6.831 -26.620 1.00 64.56 161 LEU A C 1
ATOM 1251 O O . LEU A 1 161 ? 13.364 7.609 -26.059 1.00 64.56 161 LEU A O 1
ATOM 1255 N N . LEU A 1 162 ? 14.853 5.948 -25.921 1.00 64.50 162 LEU A N 1
ATOM 1256 C CA . LEU A 1 162 ? 14.785 5.848 -24.462 1.00 64.50 162 LEU A CA 1
ATOM 1257 C C . LEU A 1 162 ? 15.508 6.995 -23.744 1.00 64.50 162 LEU A C 1
ATOM 1259 O O . LEU A 1 162 ? 15.127 7.322 -22.618 1.00 64.50 162 LEU A O 1
ATOM 1263 N N . ARG A 1 163 ? 16.538 7.586 -24.366 1.00 65.31 163 ARG A N 1
ATOM 1264 C CA . ARG A 1 163 ? 17.222 8.790 -23.868 1.00 65.31 163 ARG A CA 1
ATOM 1265 C C . ARG A 1 163 ? 16.384 10.043 -24.096 1.00 65.31 163 ARG A C 1
ATOM 1267 O O . ARG A 1 163 ? 16.330 10.877 -23.199 1.00 65.31 163 ARG A O 1
ATOM 1274 N N . GLU A 1 164 ? 15.706 10.141 -25.237 1.00 65.00 164 GLU A N 1
ATOM 1275 C CA . GLU A 1 164 ? 14.792 11.249 -25.545 1.00 65.00 164 GLU A CA 1
ATOM 1276 C C . GLU A 1 164 ? 13.592 11.303 -24.592 1.00 65.00 164 GLU A C 1
ATOM 1278 O O . GLU A 1 164 ? 13.153 12.389 -24.228 1.00 65.00 164 GLU A O 1
ATOM 1283 N N . TYR A 1 165 ? 13.118 10.151 -24.105 1.00 64.50 165 TYR A N 1
ATOM 1284 C CA . TYR A 1 165 ? 12.026 10.096 -23.126 1.00 64.50 165 TYR A CA 1
ATOM 1285 C C . TYR A 1 165 ? 12.426 10.545 -21.701 1.00 64.50 165 TYR A C 1
ATOM 1287 O O . TYR A 1 165 ? 11.564 10.827 -20.877 1.00 64.50 165 TYR A O 1
ATOM 1295 N N . GLY A 1 166 ? 13.721 10.631 -21.373 1.00 58.00 166 GLY A N 1
ATOM 1296 C CA . GLY A 1 166 ? 14.171 11.265 -20.123 1.00 58.00 166 GLY A CA 1
ATOM 1297 C C . GLY A 1 166 ? 14.151 10.408 -18.846 1.00 58.00 166 GLY A C 1
ATOM 1298 O O . GLY A 1 166 ? 14.485 10.922 -17.782 1.00 58.00 166 GLY A O 1
ATOM 1299 N N . GLY A 1 167 ? 13.855 9.104 -18.922 1.00 56.03 167 GLY A N 1
ATOM 1300 C CA . GLY A 1 167 ? 14.094 8.157 -17.817 1.00 56.03 167 GLY A CA 1
ATOM 1301 C C . GLY A 1 167 ? 12.945 7.195 -17.515 1.00 56.03 167 GLY A C 1
ATOM 1302 O O . GLY A 1 167 ? 11.823 7.363 -17.973 1.00 56.03 167 GLY A O 1
ATOM 1303 N N . SER A 1 168 ? 13.251 6.116 -16.790 1.00 52.94 168 SER A N 1
ATOM 1304 C CA . SER A 1 168 ? 12.269 5.155 -16.271 1.00 52.94 168 SER A CA 1
ATOM 1305 C C . SER A 1 168 ? 12.859 4.421 -15.057 1.00 52.94 168 SER A C 1
ATOM 1307 O O . SER A 1 168 ? 14.084 4.288 -15.000 1.00 52.94 168 SER A O 1
ATOM 1309 N N . PRO A 1 169 ? 12.044 3.934 -14.101 1.00 49.53 169 PRO A N 1
ATOM 1310 C CA . PRO A 1 169 ? 12.540 3.347 -12.853 1.00 49.53 169 PRO A CA 1
ATOM 1311 C C . PRO A 1 169 ? 13.408 2.087 -13.008 1.00 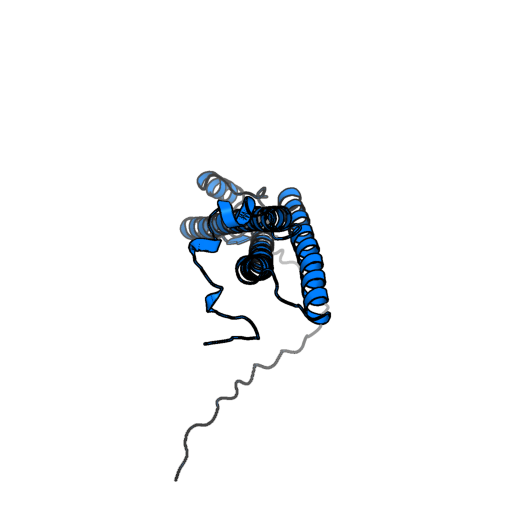49.53 169 PRO A C 1
ATOM 1313 O O . PRO A 1 169 ? 14.256 1.833 -12.156 1.00 49.53 169 PRO A O 1
ATOM 1316 N N . MET A 1 170 ? 13.210 1.278 -14.057 1.00 47.56 170 MET A N 1
ATOM 1317 C CA . MET A 1 170 ? 14.025 0.078 -14.295 1.00 47.56 170 MET A CA 1
ATOM 1318 C C . MET A 1 170 ? 15.243 0.358 -15.179 1.00 47.56 170 MET A C 1
ATOM 1320 O O . MET A 1 170 ? 15.170 1.096 -16.166 1.00 47.56 170 MET A O 1
ATOM 1324 N N . ARG A 1 171 ? 16.354 -0.325 -14.869 1.00 49.38 171 ARG A N 1
ATOM 1325 C CA . ARG A 1 171 ? 17.530 -0.389 -15.744 1.00 49.38 171 ARG A CA 1
ATOM 1326 C C . ARG A 1 171 ? 17.106 -1.017 -17.071 1.00 49.38 171 ARG A C 1
ATOM 1328 O O . ARG A 1 171 ? 16.540 -2.103 -17.087 1.00 49.38 171 ARG A O 1
ATOM 1335 N N . LYS A 1 172 ? 17.331 -0.331 -18.186 1.00 51.62 172 LYS A N 1
ATOM 1336 C CA . LYS A 1 172 ? 16.933 -0.832 -19.506 1.00 51.62 172 LYS A CA 1
ATOM 1337 C C . LYS A 1 172 ? 18.110 -1.574 -20.129 1.00 51.62 172 LYS A C 1
ATOM 1339 O O . LYS A 1 172 ? 19.198 -1.006 -20.208 1.00 51.62 172 LYS A O 1
ATOM 1344 N N . GLU A 1 173 ? 17.909 -2.822 -20.538 1.00 43.12 173 GLU A N 1
ATOM 1345 C CA . GLU A 1 173 ? 18.899 -3.566 -21.320 1.00 43.12 173 GLU A CA 1
ATOM 1346 C C . GLU A 1 173 ? 18.449 -3.588 -22.773 1.00 43.12 173 GLU A C 1
ATOM 1348 O O . GLU A 1 173 ? 17.316 -3.941 -23.102 1.00 43.12 173 GLU A O 1
ATOM 1353 N N . VAL A 1 174 ? 19.349 -3.159 -23.647 1.00 46.00 174 VAL A N 1
ATOM 1354 C CA . VAL A 1 174 ? 19.127 -3.178 -25.082 1.00 46.00 174 VAL A CA 1
ATOM 1355 C C . VAL A 1 174 ? 19.476 -4.576 -25.572 1.00 46.00 174 VAL A C 1
ATOM 1357 O O . VAL A 1 174 ? 20.651 -4.923 -25.682 1.00 46.00 174 VAL A O 1
ATOM 1360 N N . VAL A 1 175 ? 18.462 -5.393 -25.841 1.00 39.28 175 VAL A N 1
ATOM 1361 C CA . VAL A 1 175 ? 18.665 -6.673 -26.519 1.00 39.28 175 VAL A CA 1
ATOM 1362 C C . VAL A 1 175 ? 18.727 -6.372 -28.011 1.00 39.28 175 VAL A C 1
ATOM 1364 O O . VAL A 1 175 ? 17.705 -6.100 -28.633 1.00 39.28 175 VAL A O 1
ATOM 1367 N N . ALA A 1 176 ? 19.938 -6.357 -28.573 1.00 35.16 176 ALA A N 1
ATOM 1368 C CA . ALA A 1 176 ? 20.111 -6.341 -30.019 1.00 35.16 176 ALA A CA 1
ATOM 1369 C C . ALA A 1 176 ? 19.467 -7.607 -30.593 1.00 35.16 176 ALA A C 1
ATOM 1371 O O . ALA A 1 176 ? 19.763 -8.716 -30.135 1.00 35.16 176 ALA A O 1
ATOM 1372 N N . GLU A 1 177 ? 18.583 -7.444 -31.573 1.00 35.66 177 GLU A N 1
ATOM 1373 C CA . GLU A 1 177 ? 18.076 -8.567 -32.344 1.00 35.66 177 GLU A CA 1
ATOM 1374 C C . GLU A 1 177 ? 19.285 -9.275 -32.966 1.00 35.66 177 GLU A C 1
ATOM 1376 O O . GLU A 1 177 ? 20.088 -8.669 -33.680 1.00 35.66 177 GLU A O 1
ATOM 1381 N N . LYS A 1 178 ? 19.486 -10.549 -32.617 1.00 27.64 178 LYS A N 1
ATOM 1382 C CA . LYS A 1 178 ? 20.509 -11.362 -33.270 1.00 27.64 178 LYS A CA 1
ATOM 1383 C C . LYS A 1 178 ? 20.101 -11.409 -34.745 1.00 27.64 178 LYS A C 1
ATOM 1385 O O . LYS A 1 178 ? 18.964 -11.814 -34.993 1.00 27.64 178 LYS A O 1
ATOM 1390 N N . PRO A 1 179 ? 20.958 -10.989 -35.697 1.00 29.17 179 PRO A N 1
ATOM 1391 C CA . PRO A 1 179 ? 20.582 -10.984 -37.101 1.00 29.17 179 PRO A CA 1
ATOM 1392 C C . PRO A 1 179 ? 20.090 -12.382 -37.440 1.00 29.17 179 PRO A C 1
ATOM 1394 O O . PRO A 1 179 ? 20.771 -13.365 -37.121 1.00 29.17 179 PRO A O 1
ATOM 1397 N N . ALA A 1 180 ? 18.875 -12.451 -37.989 1.00 34.09 180 ALA A N 1
ATOM 1398 C CA . ALA A 1 180 ? 18.289 -13.680 -38.487 1.00 34.09 180 ALA A CA 1
ATOM 1399 C C 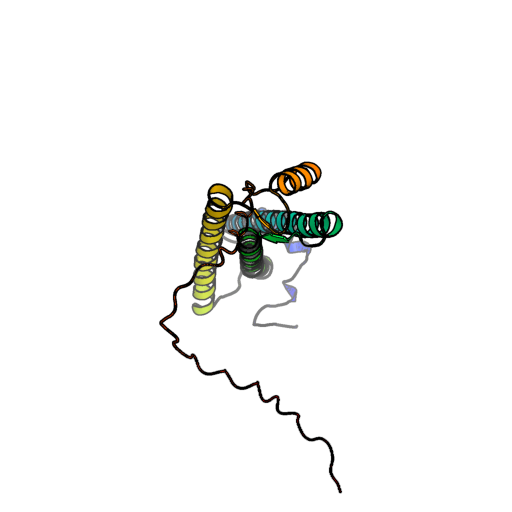. ALA A 1 180 ? 19.375 -14.389 -39.290 1.00 34.09 180 ALA A C 1
ATOM 1401 O O . ALA A 1 180 ? 19.874 -13.839 -40.274 1.00 34.09 180 ALA A O 1
ATOM 1402 N N . ALA A 1 181 ? 19.823 -15.543 -38.784 1.00 31.97 181 ALA A N 1
ATOM 1403 C CA . ALA A 1 181 ? 20.846 -16.324 -39.443 1.00 31.97 181 ALA A CA 1
ATOM 1404 C C . ALA A 1 181 ? 20.377 -16.516 -40.882 1.00 31.97 181 ALA A C 1
ATOM 1406 O O . ALA A 1 181 ? 19.282 -17.027 -41.127 1.00 31.97 181 ALA A O 1
ATOM 1407 N N . SER A 1 182 ? 21.183 -15.998 -41.803 1.00 31.77 182 SER A N 1
ATOM 1408 C CA . SER A 1 182 ? 21.043 -16.184 -43.233 1.00 31.77 182 SER A CA 1
ATOM 1409 C C . SER A 1 182 ? 20.698 -17.640 -43.494 1.00 31.77 182 SER A C 1
ATOM 1411 O O . SER A 1 182 ? 21.441 -18.535 -43.101 1.00 31.77 182 SER A O 1
ATOM 1413 N N . PHE A 1 183 ? 19.536 -17.836 -44.106 1.00 32.44 183 PHE A N 1
ATOM 1414 C CA . PHE A 1 183 ? 19.039 -19.099 -44.616 1.00 32.44 183 PHE A CA 1
ATOM 1415 C C . PHE A 1 183 ? 20.114 -19.723 -45.520 1.00 32.44 183 PHE A C 1
ATOM 1417 O O . PHE A 1 183 ? 20.232 -19.376 -46.695 1.00 32.44 183 PHE A O 1
ATOM 1424 N N . GLU A 1 184 ? 20.952 -20.594 -44.954 1.00 30.92 184 GLU A N 1
ATOM 1425 C CA . GLU A 1 184 ? 21.835 -21.459 -45.724 1.00 30.92 184 GLU A CA 1
ATOM 1426 C C . GLU A 1 184 ? 20.971 -22.543 -46.363 1.00 30.92 184 GLU A C 1
ATOM 1428 O O . GLU A 1 184 ? 20.507 -23.488 -45.730 1.00 30.92 184 GLU A O 1
ATOM 1433 N N . THR A 1 185 ? 20.735 -22.373 -47.658 1.00 39.09 185 THR A N 1
ATOM 1434 C CA . THR A 1 185 ? 20.276 -23.426 -48.557 1.00 39.09 185 THR A CA 1
ATOM 1435 C C . THR A 1 185 ? 21.295 -24.571 -48.530 1.00 39.09 185 THR A C 1
ATOM 1437 O O . THR A 1 185 ? 22.318 -24.518 -49.209 1.00 39.09 185 THR A O 1
ATOM 1440 N N . GLY A 1 186 ? 21.030 -25.609 -47.741 1.00 28.55 186 GLY A N 1
ATOM 1441 C CA . GLY A 1 186 ? 21.899 -26.777 -47.630 1.00 28.55 186 GLY A CA 1
ATOM 1442 C C . GLY A 1 186 ? 21.146 -27.963 -47.044 1.00 28.55 186 GLY A C 1
ATOM 1443 O O . GLY A 1 186 ? 20.776 -27.950 -45.880 1.00 28.55 186 GLY A O 1
ATOM 1444 N N . ARG A 1 187 ? 20.886 -28.951 -47.904 1.00 31.23 187 ARG A N 1
ATOM 1445 C CA . ARG A 1 187 ? 20.345 -30.291 -47.630 1.00 31.23 187 ARG A CA 1
ATOM 1446 C C . ARG A 1 187 ? 20.727 -30.837 -46.247 1.00 31.23 187 ARG A C 1
ATOM 1448 O O . ARG A 1 187 ? 21.907 -30.907 -45.945 1.00 31.23 187 ARG A O 1
ATOM 1455 N N . ASP A 1 188 ? 19.748 -31.356 -45.513 1.00 29.80 188 ASP A N 1
ATOM 1456 C CA . ASP A 1 188 ? 19.628 -32.807 -45.368 1.00 29.80 188 ASP A CA 1
ATOM 1457 C C . ASP A 1 188 ? 18.212 -33.211 -44.943 1.00 29.80 188 ASP A C 1
ATOM 1459 O O . ASP A 1 188 ? 17.520 -32.531 -44.186 1.00 29.80 188 ASP A O 1
ATOM 1463 N N . VAL A 1 189 ? 17.773 -34.295 -45.567 1.00 42.06 189 VAL A N 1
ATOM 1464 C CA . VAL A 1 189 ? 16.468 -34.937 -45.461 1.00 42.06 189 VAL A CA 1
ATOM 1465 C C . VAL A 1 189 ? 16.569 -35.971 -44.341 1.00 42.06 189 VAL A C 1
ATOM 1467 O O . VAL A 1 189 ? 17.541 -36.712 -44.324 1.00 42.06 189 VAL A O 1
ATOM 1470 N N . ASP A 1 190 ? 15.597 -35.987 -43.425 1.00 31.64 190 ASP A N 1
ATOM 1471 C CA . ASP A 1 190 ? 14.964 -37.180 -42.825 1.00 31.64 190 ASP A CA 1
ATOM 1472 C C . ASP A 1 190 ? 14.490 -36.910 -41.389 1.00 31.64 190 ASP A C 1
ATOM 1474 O O . ASP A 1 190 ? 15.274 -36.668 -40.474 1.00 31.64 190 ASP A O 1
ATOM 1478 N N . GLY A 1 191 ? 13.169 -36.983 -41.188 1.00 33.62 191 GLY A N 1
ATOM 1479 C CA . GLY A 1 191 ? 12.553 -36.932 -39.859 1.00 33.62 191 GLY A CA 1
ATOM 1480 C C . GLY A 1 191 ? 11.210 -36.208 -39.795 1.00 33.62 191 GLY A C 1
ATOM 1481 O O . GLY A 1 191 ? 11.004 -35.384 -38.909 1.00 33.62 191 GLY A O 1
ATOM 1482 N N . ALA A 1 192 ? 10.289 -36.478 -40.724 1.00 33.12 192 ALA A N 1
ATOM 1483 C CA . ALA A 1 192 ? 8.917 -35.993 -40.613 1.00 33.12 192 ALA A CA 1
ATOM 1484 C C . ALA A 1 192 ? 8.191 -36.728 -39.471 1.00 33.12 192 ALA A C 1
ATOM 1486 O O . ALA A 1 192 ? 7.870 -37.908 -39.589 1.00 33.12 192 ALA A O 1
ATOM 1487 N N . VAL A 1 193 ? 7.915 -36.021 -38.373 1.00 36.81 193 VAL A N 1
ATOM 1488 C CA . VAL A 1 193 ? 6.852 -36.386 -37.429 1.00 36.81 193 VAL A CA 1
ATOM 1489 C C . VAL A 1 193 ? 5.679 -35.454 -37.713 1.00 36.81 193 VAL A C 1
ATOM 1491 O O . VAL A 1 193 ? 5.692 -34.283 -37.336 1.00 36.81 193 VAL A O 1
ATOM 1494 N N . GLU A 1 194 ? 4.685 -35.970 -38.435 1.00 37.03 194 GLU A N 1
ATOM 1495 C CA . GLU A 1 194 ? 3.377 -35.336 -38.608 1.00 37.03 194 GLU A CA 1
ATOM 1496 C C . GLU A 1 194 ? 2.713 -35.131 -37.239 1.00 37.03 194 GLU A C 1
ATOM 1498 O O . GLU A 1 194 ? 2.447 -36.091 -36.514 1.00 37.03 194 GLU A O 1
ATOM 1503 N N . MET A 1 195 ? 2.409 -33.880 -36.889 1.00 39.06 195 MET A N 1
ATOM 1504 C CA . MET A 1 195 ? 1.443 -33.572 -35.835 1.00 39.06 195 MET A CA 1
ATOM 1505 C C . MET A 1 195 ? 0.079 -33.276 -36.476 1.00 39.06 195 MET A C 1
ATOM 1507 O O . MET A 1 195 ? 0.012 -32.437 -37.377 1.00 39.06 195 MET A O 1
ATOM 1511 N N . PRO A 1 196 ? -1.010 -33.936 -36.042 1.00 36.69 196 PRO A N 1
ATOM 1512 C CA . PRO A 1 196 ? -2.320 -33.773 -36.658 1.00 36.69 196 PRO A CA 1
ATOM 1513 C C . PRO A 1 196 ? -2.923 -32.394 -36.361 1.00 36.69 196 PRO A C 1
ATOM 1515 O O . PRO A 1 196 ? -2.862 -31.890 -35.239 1.00 36.69 196 PRO A O 1
ATOM 1518 N N . ALA A 1 197 ? -3.531 -31.806 -37.392 1.00 40.56 197 ALA A N 1
ATOM 1519 C CA . ALA A 1 197 ? -4.199 -30.513 -37.351 1.00 40.56 197 ALA A CA 1
ATOM 1520 C C . ALA A 1 197 ? -5.350 -30.484 -36.329 1.00 40.56 197 ALA A C 1
ATOM 1522 O O . ALA A 1 197 ? -6.184 -31.387 -36.264 1.00 40.56 197 ALA A O 1
ATOM 1523 N N . GLN A 1 198 ? -5.409 -29.403 -35.553 1.00 42.84 198 GLN A N 1
ATOM 1524 C CA . GLN A 1 198 ? -6.478 -29.131 -34.599 1.00 42.84 198 GLN A CA 1
ATOM 1525 C C . GLN A 1 198 ? -7.746 -28.671 -35.356 1.00 42.84 198 GLN A C 1
ATOM 1527 O O . GLN A 1 198 ? -7.644 -27.756 -36.178 1.00 42.84 198 GLN A O 1
ATOM 1532 N N . PRO A 1 199 ? -8.935 -29.262 -35.124 1.00 45.69 199 PRO A N 1
ATOM 1533 C CA . PRO A 1 199 ? -10.154 -28.843 -35.813 1.00 45.69 199 PRO A CA 1
ATOM 1534 C C . PRO A 1 199 ? -10.668 -27.480 -35.304 1.00 45.69 199 PRO A C 1
ATOM 1536 O O . PRO A 1 199 ? -10.460 -27.139 -34.135 1.00 45.69 199 PRO A O 1
ATOM 1539 N N . PRO A 1 200 ? -11.339 -26.689 -36.166 1.00 46.09 200 PRO A N 1
ATOM 1540 C CA . PRO A 1 200 ? -11.771 -25.331 -35.845 1.00 46.09 200 PRO A CA 1
ATOM 1541 C C . PRO A 1 200 ? -12.900 -25.294 -34.795 1.00 46.09 200 PRO A C 1
ATOM 1543 O O . PRO A 1 200 ? -13.697 -26.230 -34.706 1.00 46.09 200 PRO A O 1
ATOM 1546 N N . PRO A 1 201 ? -13.004 -24.204 -34.012 1.00 41.19 201 PRO A N 1
ATOM 1547 C CA . PRO A 1 201 ? -13.976 -24.087 -32.931 1.00 41.19 201 PRO A CA 1
ATOM 1548 C C . PRO A 1 201 ? -15.403 -23.885 -33.463 1.00 41.19 201 PRO A C 1
ATOM 1550 O O . PRO A 1 201 ? -15.712 -22.900 -34.132 1.00 41.19 201 PRO A O 1
ATOM 1553 N N . THR A 1 202 ? -16.301 -24.805 -33.113 1.00 43.38 202 THR A N 1
ATOM 1554 C CA . THR A 1 202 ? -17.755 -24.670 -33.275 1.00 43.38 202 THR A CA 1
ATOM 1555 C C . THR A 1 202 ? -18.297 -23.604 -32.324 1.00 43.38 202 THR A C 1
ATOM 1557 O O . THR A 1 202 ? -18.481 -23.858 -31.134 1.00 43.38 202 THR A O 1
ATOM 1560 N N . HIS A 1 203 ? -18.592 -22.414 -32.846 1.00 40.62 203 HIS A N 1
ATOM 1561 C CA . HIS A 1 203 ? -19.475 -21.464 -32.178 1.00 40.62 203 HIS A CA 1
ATOM 1562 C C . HIS A 1 203 ? -20.929 -21.880 -32.425 1.00 40.62 203 HIS A C 1
ATOM 1564 O O . HIS A 1 203 ? -21.427 -21.797 -33.546 1.00 40.62 203 HIS A O 1
ATOM 1570 N N . ALA A 1 204 ? -21.606 -22.337 -31.372 1.00 39.25 204 ALA A N 1
ATOM 1571 C CA . ALA A 1 204 ? -23.053 -22.497 -31.369 1.00 39.25 204 ALA A CA 1
ATOM 1572 C C . ALA A 1 204 ? -23.707 -21.105 -31.363 1.00 39.25 204 ALA A C 1
ATOM 1574 O O . ALA A 1 204 ? -23.588 -20.353 -30.396 1.00 39.25 204 ALA A O 1
ATOM 1575 N N . VAL A 1 205 ? -24.370 -20.761 -32.464 1.00 44.53 205 VAL A N 1
ATOM 1576 C CA . VAL A 1 205 ? -25.318 -19.645 -32.550 1.00 44.53 205 VAL A CA 1
ATOM 1577 C C . VAL A 1 205 ? -26.643 -20.137 -31.952 1.00 44.53 205 VAL A C 1
ATOM 1579 O O . VAL A 1 205 ? -27.088 -21.214 -32.347 1.00 44.53 205 VAL A O 1
ATOM 1582 N N . PRO A 1 206 ? -27.289 -19.421 -31.014 1.00 42.66 206 PRO A N 1
ATOM 1583 C CA . PRO A 1 206 ? -28.640 -19.774 -30.601 1.00 42.66 206 PRO A CA 1
ATOM 1584 C C . PRO A 1 206 ? -29.636 -19.383 -31.701 1.00 42.66 206 PRO A C 1
ATOM 1586 O O . PRO A 1 206 ? -29.674 -18.228 -32.124 1.00 42.66 206 PRO A O 1
ATOM 1589 N N . GLU A 1 207 ? -30.426 -20.361 -32.151 1.00 39.69 207 GLU A N 1
ATOM 1590 C CA . GLU A 1 207 ? -31.591 -20.193 -33.025 1.00 39.69 207 GLU A CA 1
ATOM 1591 C C . GLU A 1 207 ? -32.565 -19.166 -32.430 1.00 39.69 207 GLU A C 1
ATOM 1593 O O . GLU A 1 207 ? -33.128 -19.365 -31.353 1.00 39.69 207 GLU A O 1
ATOM 1598 N N . ALA A 1 208 ? -32.785 -18.080 -33.166 1.00 43.38 208 ALA A N 1
ATOM 1599 C CA . ALA A 1 208 ? -33.982 -17.266 -33.063 1.00 43.38 208 ALA A CA 1
ATOM 1600 C C . ALA A 1 208 ? -34.819 -17.509 -34.328 1.00 43.38 208 ALA A C 1
ATOM 1602 O O . ALA A 1 208 ? -34.265 -17.589 -35.421 1.00 43.38 208 ALA A O 1
ATOM 1603 N N . ASP A 1 209 ? -36.136 -17.585 -34.129 1.00 42.72 209 ASP A N 1
ATOM 1604 C CA . ASP A 1 209 ? -37.230 -17.723 -35.104 1.00 42.72 209 ASP A CA 1
ATOM 1605 C C . ASP A 1 209 ? -37.627 -19.128 -35.588 1.00 42.72 209 ASP A C 1
ATOM 1607 O O . ASP A 1 209 ? -37.126 -19.633 -36.587 1.00 42.72 209 ASP A O 1
ATOM 1611 N N . ALA A 1 210 ? -38.710 -19.655 -34.989 1.00 39.56 210 ALA A N 1
ATOM 1612 C CA . ALA A 1 210 ? -39.926 -20.006 -35.739 1.00 39.56 210 ALA A CA 1
ATOM 1613 C C . ALA A 1 210 ? -41.149 -20.301 -34.830 1.00 39.56 210 ALA A C 1
ATOM 1615 O O . ALA A 1 210 ? -41.199 -21.353 -34.208 1.00 39.56 210 ALA A O 1
ATOM 1616 N N . ARG A 1 211 ? -42.150 -19.394 -34.891 1.00 40.84 211 ARG A N 1
ATOM 1617 C CA . ARG A 1 211 ? -43.629 -19.601 -34.979 1.00 40.84 211 ARG A CA 1
ATOM 1618 C C . ARG A 1 211 ? -44.325 -20.360 -33.821 1.00 40.84 211 ARG A C 1
ATOM 1620 O O . ARG A 1 211 ? -43.888 -21.424 -33.419 1.00 40.84 211 ARG A O 1
ATOM 1627 N N . VAL A 1 212 ? -45.448 -19.898 -33.258 1.00 41.12 212 VAL A N 1
ATOM 1628 C CA . VAL A 1 212 ? -46.778 -19.585 -33.836 1.00 41.12 212 VAL A CA 1
ATOM 1629 C C . VAL A 1 212 ? -47.530 -18.662 -32.878 1.00 41.12 212 VAL A C 1
ATOM 1631 O O . VAL A 1 212 ? -47.407 -18.885 -31.654 1.00 41.12 212 VAL A O 1
#

Nearest PDB structures (foldseek):
  6e6a-assembly1_B  TM=3.206E-01  e=3.376E+00  Chlamydia trachomatis

Solvent-accessible surface area (backbone atoms only — not comparable to full-atom values): 12734 Å² total; per-residue (Å²): 132,71,63,60,96,88,41,61,57,84,53,64,47,78,72,52,72,37,62,62,54,50,61,62,44,73,92,49,86,64,42,42,58,53,53,52,52,48,51,51,54,40,51,56,33,51,52,51,24,51,52,31,50,51,54,48,50,54,53,54,52,49,41,52,52,42,39,72,77,37,80,69,34,46,69,54,46,64,72,58,49,51,51,29,54,50,37,38,53,48,24,53,51,46,43,54,55,47,46,50,51,50,51,44,55,62,47,47,72,83,65,85,74,54,72,66,57,56,49,49,54,51,51,54,50,53,48,48,52,51,50,50,51,51,42,55,52,50,51,51,47,46,52,72,75,43,60,34,36,50,46,67,53,56,43,67,58,49,56,48,58,51,55,72,68,72,70,68,93,47,54,68,46,73,58,57,76,73,74,76,74,76,84,73,89,67,90,82,89,87,80,89,76,87,76,84,83,80,82,83,86,84,77,84,76,83,90,78,90,80,90,134

pLDDT: mean 70.32, std 18.6, range [27.64, 94.19]